Protein AF-A0A7C3VWN8-F1 (afdb_monomer)

Radius of gyration: 21.05 Å; Cα contacts (8 Å, |Δi|>4): 275; chains: 1; bounding box: 51×30×74 Å

Secondary structure (DSSP, 8-state):
-PPPPSSSS------PPPPS-HHHHHHHHHHHHTTHHHHHHHHSPPPSSTTSPPHHHHHHHHHHHHHHT--SGGGGGGGGTTHHHHHHTT--SPPPHHHHHHHHHHTS-TTTT---SHHHHSS--SS--EEEEEEETTTTEEEEEEEEPTT--TTS-HHHHHHHHHHTSPTT----EEEE-GGG--HHHHHHHHHTT-EEEE-----HHHHHHHHTS-BTB------

Nearest PDB structures (foldseek):
  3kkr-assembly1_A  TM=6.026E-01  e=3.992E-01  Bovine immunodeficiency virus R29
  3hpg-assembly3_C  TM=3.957E-01  e=4.562E-02  Visna/maedi virus EV1 KV1772
  3hpg-assembly3_B-2  TM=3.749E-01  e=9.020E-02  Visna/maedi virus EV1 KV1772
  3hpg-assembly2_F  TM=3.772E-01  e=1.021E-01  Visna/maedi virus EV1 KV1772

Foldseek 3Di:
DDDDDPDPDAFADDPDADAQPPVLLLVLVVCVVVVVLVVQQPPADADPDPPADRRSLLVSLVVSQLQQPHFALCSLVVVVVVVVSCVSNVNPDRDRSVSSLVRQQVRADPVVPGGGNVCRNPDGDPWRWHKDWDADPVPRDTQDIDTDTRPQDLLHCPVVVVVSSQVSDDPPDGQQEEEHHQSCPDPVNVVVCVVVNHHYDYYHDCDPVNVVVVVVQDPPRHHHDND

pLDDT: mean 72.65, std 15.64, range [26.97, 93.06]

Sequence (227 aa):
MIRQSVLDFKLESTKEQLTAPGGLALLAGYHHGLGLRQLCDRYLPPPGSNRGYDPSALVESLVLMLQAGGQTREDLREWEQESPLMELLHQAEIPDPDPAGDWLRRMGDPQTDQEGLHGLGMGSLSRPWMPILGFLFENPLCLQEKLREGKASPVTDPLGFYRSCRARMPKGKRIAYDRADSASYQADLINAREEEGVLWALTADQERAVKEAIRNIPEGAGYRLWI

Structure (mmCIF, N/CA/C/O backbone):
data_AF-A0A7C3VWN8-F1
#
_entry.id   AF-A0A7C3VWN8-F1
#
loop_
_atom_site.group_PDB
_atom_site.id
_atom_site.type_symbol
_atom_site.label_atom_id
_atom_site.label_alt_id
_atom_site.label_comp_id
_atom_site.label_asym_id
_atom_site.label_entity_id
_atom_site.label_seq_id
_atom_site.pdbx_PDB_ins_code
_atom_site.Cartn_x
_atom_site.Cartn_y
_atom_site.Cartn_z
_atom_site.occupancy
_atom_site.B_iso_or_equiv
_atom_site.auth_seq_id
_atom_site.auth_comp_id
_atom_site.auth_asym_id
_atom_site.auth_atom_id
_atom_site.pdbx_PDB_model_num
ATOM 1 N N . MET A 1 1 ? -4.271 -12.228 38.713 1.00 26.97 1 MET A N 1
ATOM 2 C CA . MET A 1 1 ? -5.448 -11.333 38.740 1.00 26.97 1 MET A CA 1
ATOM 3 C C . MET A 1 1 ? -4.939 -9.956 38.335 1.00 26.97 1 MET A C 1
ATOM 5 O O . MET A 1 1 ? -4.249 -9.328 39.126 1.00 26.97 1 MET A O 1
ATOM 9 N N . ILE A 1 2 ? -5.077 -9.586 37.060 1.00 33.59 2 ILE A N 1
ATOM 10 C CA . ILE A 1 2 ? -4.432 -8.384 36.500 1.00 33.59 2 ILE A CA 1
ATOM 11 C C . ILE A 1 2 ? -5.334 -7.183 36.800 1.00 33.59 2 ILE A C 1
ATOM 13 O O . ILE A 1 2 ? -6.528 -7.234 36.517 1.00 33.59 2 ILE A O 1
ATOM 17 N N . ARG A 1 3 ? -4.774 -6.144 37.434 1.00 34.97 3 ARG A N 1
ATOM 18 C CA . ARG A 1 3 ? -5.481 -4.894 37.744 1.00 34.97 3 ARG A CA 1
ATOM 19 C C . ARG A 1 3 ? -5.799 -4.152 36.446 1.00 34.97 3 ARG A C 1
ATOM 21 O O . ARG A 1 3 ? -4.898 -3.877 35.662 1.00 34.97 3 ARG A O 1
ATOM 28 N N . GLN A 1 4 ? -7.075 -3.833 36.276 1.00 35.22 4 GLN A N 1
ATOM 29 C CA . GLN A 1 4 ? -7.632 -2.992 35.221 1.00 35.22 4 GLN A CA 1
ATOM 30 C C . GLN A 1 4 ? -6.990 -1.594 35.299 1.00 35.22 4 GLN A C 1
ATOM 32 O O . GLN A 1 4 ? -7.022 -0.959 36.356 1.00 35.22 4 GLN A O 1
ATOM 37 N N . SER A 1 5 ? -6.332 -1.154 34.224 1.00 44.53 5 SER A N 1
ATOM 38 C CA . SER A 1 5 ? -5.902 0.238 34.059 1.00 44.53 5 SER A CA 1
ATOM 39 C C . SER A 1 5 ? -7.058 1.066 33.481 1.00 44.53 5 SER A C 1
ATOM 41 O O . SER A 1 5 ? -8.092 0.519 33.119 1.00 44.53 5 SER A O 1
ATOM 43 N N . VAL A 1 6 ? -6.898 2.394 33.442 1.00 49.28 6 VAL A N 1
ATOM 44 C CA . VAL A 1 6 ? -7.919 3.416 33.099 1.00 49.28 6 VAL A CA 1
ATOM 45 C C . VAL A 1 6 ? -8.615 3.202 31.736 1.00 49.28 6 VAL A C 1
ATOM 47 O O . VAL A 1 6 ? -9.620 3.845 31.455 1.00 49.28 6 VAL A O 1
ATOM 50 N N . LEU A 1 7 ? -8.111 2.294 30.898 1.00 39.19 7 LEU A N 1
ATOM 51 C CA . LEU A 1 7 ? -8.675 1.927 29.602 1.00 39.19 7 LEU A CA 1
ATOM 52 C C . LEU A 1 7 ? -9.221 0.490 29.667 1.00 39.19 7 LEU A C 1
ATOM 54 O O . LEU A 1 7 ? -8.510 -0.425 30.077 1.00 39.19 7 LEU A O 1
ATOM 58 N N . ASP A 1 8 ? -10.463 0.281 29.229 1.00 42.53 8 ASP A N 1
ATOM 59 C CA . ASP A 1 8 ? -11.210 -0.987 29.349 1.00 42.53 8 ASP A CA 1
ATOM 60 C C . ASP A 1 8 ? -10.760 -2.108 28.378 1.00 42.53 8 ASP A C 1
ATOM 62 O O . ASP A 1 8 ? -11.547 -2.973 27.993 1.00 42.53 8 ASP A O 1
ATOM 66 N N . PHE A 1 9 ? -9.485 -2.144 27.974 1.00 40.69 9 PHE A N 1
ATOM 67 C CA . PHE A 1 9 ? -8.957 -3.180 27.080 1.00 40.69 9 PHE A CA 1
ATOM 68 C C . PHE A 1 9 ? -7.591 -3.735 27.499 1.00 40.69 9 PHE A C 1
ATOM 70 O O . PHE A 1 9 ? -6.782 -3.089 28.161 1.00 40.69 9 PHE A O 1
ATOM 77 N N . LYS A 1 10 ? -7.345 -4.993 27.105 1.00 36.69 10 LYS A N 1
ATOM 78 C CA . LYS A 1 10 ? -6.122 -5.750 27.400 1.00 36.69 10 LYS A CA 1
ATOM 79 C C . LYS A 1 10 ? -5.090 -5.559 26.293 1.00 36.69 10 LYS A C 1
ATOM 81 O O . LYS A 1 10 ? -5.415 -5.518 25.109 1.00 36.69 10 LYS A O 1
ATOM 86 N N . LEU A 1 11 ? -3.832 -5.514 26.696 1.00 43.47 11 LEU A N 1
ATOM 87 C CA . LEU A 1 11 ? -2.698 -5.198 25.853 1.00 43.47 11 LEU A CA 1
ATOM 88 C C . LEU A 1 11 ? -1.694 -6.429 25.817 1.00 43.47 11 LEU A C 1
ATOM 90 O O . LEU A 1 11 ? -1.625 -7.151 26.807 1.00 43.47 11 LEU A O 1
ATOM 94 N N . GLU A 1 12 ? -0.980 -6.756 24.706 1.00 38.19 12 GLU A N 1
ATOM 95 C CA . GLU A 1 12 ? -0.035 -7.911 24.446 1.00 38.19 12 GLU A CA 1
ATOM 96 C C . GLU A 1 12 ? 1.043 -7.702 23.320 1.00 38.19 12 GLU A C 1
ATOM 98 O O . GLU A 1 12 ? 0.719 -7.185 22.258 1.00 38.19 12 GLU A O 1
ATOM 103 N N . SER A 1 13 ? 2.303 -8.152 23.470 1.00 43.00 13 SER A N 1
ATOM 104 C CA . SER A 1 13 ? 3.365 -7.958 22.449 1.00 43.00 13 SER A CA 1
ATOM 105 C C . SER A 1 13 ? 3.525 -9.146 21.482 1.00 43.00 13 SER A C 1
ATOM 107 O O . SER A 1 13 ? 3.241 -10.289 21.840 1.00 43.00 13 SER A O 1
ATOM 109 N N . THR A 1 14 ? 4.005 -8.892 20.257 1.00 51.94 14 THR A N 1
ATOM 110 C CA . THR A 1 14 ? 4.288 -9.921 19.238 1.00 51.94 14 THR A CA 1
ATOM 111 C C . THR A 1 14 ? 5.638 -9.677 18.554 1.00 51.94 14 THR A C 1
ATOM 113 O O . THR A 1 14 ? 6.163 -8.568 18.590 1.00 51.94 14 THR A O 1
ATOM 116 N N . LYS A 1 15 ? 6.213 -10.729 17.959 1.00 52.94 15 LYS A N 1
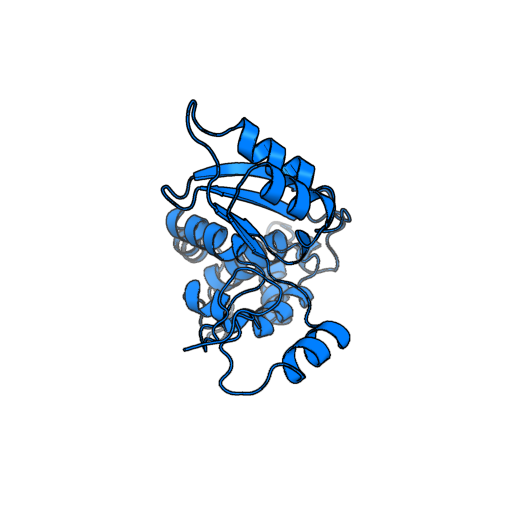ATOM 117 C CA . LYS A 1 15 ? 7.370 -10.642 17.043 1.00 52.94 15 LYS A CA 1
ATOM 118 C C . LYS A 1 15 ? 6.944 -10.647 15.571 1.00 52.94 15 LYS A C 1
ATOM 120 O O . LYS A 1 15 ? 7.795 -10.697 14.689 1.00 52.94 15 LYS A O 1
ATOM 125 N N . GLU A 1 16 ? 5.640 -10.694 15.320 1.00 60.84 16 GLU A N 1
ATOM 126 C CA . GLU A 1 16 ? 5.071 -10.607 13.983 1.00 60.84 16 GLU A CA 1
ATOM 127 C C . GLU A 1 16 ? 5.398 -9.235 13.397 1.00 60.84 16 GLU A C 1
ATOM 129 O O . GLU A 1 16 ? 5.100 -8.211 14.011 1.00 60.84 16 GLU A O 1
ATOM 134 N N . GLN A 1 17 ? 6.063 -9.229 12.245 1.00 59.81 17 GLN A N 1
ATOM 135 C CA . GLN A 1 17 ? 6.408 -7.993 11.558 1.00 59.81 17 GLN A CA 1
ATOM 136 C C . GLN A 1 17 ? 5.158 -7.438 10.882 1.00 59.81 17 GLN A C 1
ATOM 138 O O . GLN A 1 17 ? 4.454 -8.162 10.175 1.00 59.81 17 GLN A O 1
ATOM 143 N N . LEU A 1 18 ? 4.888 -6.155 11.094 1.00 60.38 18 LEU A N 1
ATOM 144 C CA . LEU A 1 18 ? 3.865 -5.439 10.352 1.00 60.38 18 LEU A CA 1
ATOM 145 C C . LEU A 1 18 ? 4.512 -4.623 9.243 1.00 60.38 18 LEU A C 1
ATOM 147 O O . LEU A 1 18 ? 5.505 -3.941 9.461 1.00 60.38 18 LEU A O 1
ATOM 151 N N . THR A 1 19 ? 3.903 -4.663 8.067 1.00 61.69 19 THR A N 1
ATOM 152 C CA . THR A 1 19 ? 4.240 -3.769 6.958 1.00 61.69 19 THR A CA 1
ATOM 153 C C . THR A 1 19 ? 3.353 -2.527 7.038 1.00 61.69 19 THR A C 1
ATOM 155 O O . THR A 1 19 ? 2.134 -2.633 7.230 1.00 61.69 19 THR A O 1
ATOM 158 N N . ALA A 1 20 ? 3.960 -1.341 6.942 1.00 58.84 20 ALA A N 1
ATOM 159 C CA . ALA A 1 20 ? 3.238 -0.072 6.959 1.00 58.84 20 ALA A CA 1
ATOM 160 C C . ALA A 1 20 ? 2.246 0.052 5.779 1.00 58.84 20 ALA A C 1
ATOM 162 O O . ALA A 1 20 ? 1.087 0.412 6.020 1.00 58.84 20 ALA A O 1
ATOM 163 N N . PRO A 1 21 ? 2.610 -0.318 4.533 1.00 65.00 21 PRO A N 1
ATOM 164 C CA . PRO A 1 21 ? 1.696 -0.325 3.398 1.00 65.00 21 PRO A CA 1
ATOM 165 C C . PRO A 1 21 ? 0.896 -1.635 3.289 1.00 65.00 21 PRO A C 1
ATOM 167 O O . PRO A 1 21 ? 0.939 -2.337 2.277 1.00 65.00 21 PRO A O 1
ATOM 170 N N . GLY A 1 22 ? 0.073 -1.955 4.291 1.00 63.19 22 GLY A N 1
ATOM 171 C CA . GLY A 1 22 ? -0.779 -3.156 4.257 1.00 63.19 22 GLY A CA 1
ATOM 172 C C . GLY A 1 22 ? -1.704 -3.259 3.027 1.00 63.19 22 GLY A C 1
ATOM 173 O O . GLY A 1 22 ? -2.095 -4.359 2.639 1.00 63.19 22 GLY A O 1
ATOM 174 N N . GLY A 1 23 ? -2.026 -2.135 2.372 1.00 67.44 23 GLY A N 1
ATOM 175 C CA . GLY A 1 23 ? -2.778 -2.109 1.112 1.00 67.44 23 GLY A CA 1
ATOM 176 C C . GLY A 1 23 ? -2.001 -2.635 -0.104 1.00 67.44 23 GLY A C 1
ATOM 177 O O . GLY A 1 23 ? -2.614 -3.194 -1.016 1.00 67.44 23 GLY A O 1
ATOM 178 N N . LEU A 1 24 ? -0.667 -2.522 -0.116 1.00 74.31 24 LEU A N 1
ATOM 179 C CA . LEU A 1 24 ? 0.164 -3.030 -1.214 1.00 74.31 24 LEU A CA 1
ATOM 180 C C . LEU A 1 24 ? 0.156 -4.555 -1.285 1.00 74.31 24 LEU A C 1
ATOM 182 O O . LEU A 1 24 ? 0.169 -5.103 -2.380 1.00 74.31 24 LEU A O 1
ATOM 186 N N . ALA A 1 25 ? 0.048 -5.243 -0.146 1.00 74.62 25 ALA A N 1
ATOM 187 C CA . ALA A 1 25 ? -0.079 -6.700 -0.105 1.00 74.62 25 ALA A CA 1
ATOM 188 C C . ALA A 1 25 ? -1.288 -7.203 -0.919 1.00 74.62 25 ALA A C 1
ATOM 190 O O . ALA A 1 25 ? -1.197 -8.199 -1.637 1.00 74.62 25 ALA A O 1
ATOM 191 N N . LEU A 1 26 ? -2.419 -6.490 -0.852 1.00 74.12 26 LEU A N 1
ATOM 192 C CA . LEU A 1 26 ? -3.622 -6.823 -1.624 1.00 74.12 26 LEU A CA 1
ATOM 193 C C . LEU A 1 26 ? -3.440 -6.527 -3.114 1.00 74.12 26 LEU A C 1
ATOM 195 O O . LEU A 1 26 ? -3.839 -7.331 -3.956 1.00 74.12 26 LEU A O 1
ATOM 199 N N . LEU A 1 27 ? -2.818 -5.392 -3.440 1.00 75.69 27 LEU A N 1
ATOM 200 C CA . LEU A 1 27 ? -2.503 -5.013 -4.818 1.00 75.69 27 LEU A CA 1
ATOM 201 C C . LEU A 1 27 ? -1.559 -6.004 -5.487 1.00 75.69 27 LEU A C 1
ATOM 203 O O . LEU A 1 27 ? -1.799 -6.421 -6.616 1.00 75.69 27 LEU A O 1
ATOM 207 N N . ALA A 1 28 ? -0.525 -6.422 -4.780 1.00 77.12 28 ALA A N 1
ATOM 208 C CA . ALA A 1 28 ? 0.421 -7.386 -5.291 1.00 77.12 28 ALA A CA 1
ATOM 209 C C . ALA A 1 28 ? -0.200 -8.788 -5.415 1.00 77.12 28 ALA A C 1
ATOM 211 O O . ALA A 1 28 ? -0.002 -9.468 -6.420 1.00 77.12 28 ALA A O 1
ATOM 212 N N . GLY A 1 29 ? -1.064 -9.190 -4.472 1.00 77.62 29 GLY A N 1
ATOM 213 C CA . GLY A 1 29 ? -1.898 -10.386 -4.631 1.00 77.62 29 GLY A CA 1
ATOM 214 C C . GLY A 1 29 ? -2.796 -10.316 -5.876 1.00 77.62 29 GLY A C 1
ATOM 215 O O . GLY A 1 29 ? -2.959 -11.307 -6.591 1.00 77.62 29 GLY A O 1
ATOM 216 N N . TYR A 1 30 ? -3.328 -9.133 -6.192 1.00 79.06 30 TYR A N 1
ATOM 217 C CA . TYR A 1 30 ? -4.073 -8.891 -7.427 1.00 79.06 30 TYR A CA 1
ATOM 218 C C . TYR A 1 30 ? -3.182 -8.977 -8.680 1.00 79.06 30 TYR A C 1
ATOM 220 O O . TYR A 1 30 ? -3.570 -9.636 -9.645 1.00 79.06 30 TYR A O 1
ATOM 228 N N . HIS A 1 31 ? -1.975 -8.396 -8.676 1.00 84.00 31 HIS A N 1
ATOM 229 C CA . HIS A 1 31 ? -1.013 -8.527 -9.785 1.00 84.00 31 HIS A CA 1
ATOM 230 C C . HIS A 1 31 ? -0.638 -9.988 -10.039 1.00 84.00 31 HIS A C 1
ATOM 232 O O . HIS A 1 31 ? -0.598 -10.424 -11.193 1.00 84.00 31 HIS A O 1
ATOM 238 N N . HIS A 1 32 ? -0.430 -10.753 -8.965 1.00 81.19 32 HIS A N 1
ATOM 239 C CA . HIS A 1 32 ? -0.196 -12.189 -9.031 1.00 81.19 32 HIS A CA 1
ATOM 240 C C . HIS A 1 32 ? -1.382 -12.917 -9.679 1.00 81.19 32 HIS A C 1
ATOM 242 O O . HIS A 1 32 ? -1.191 -13.689 -10.617 1.00 81.19 32 HIS A O 1
ATOM 248 N N . GLY A 1 33 ? -2.612 -12.624 -9.241 1.00 80.25 33 GLY A N 1
ATOM 249 C CA . GLY A 1 33 ? -3.834 -13.206 -9.805 1.00 80.25 33 GLY A CA 1
ATOM 250 C C . GLY A 1 33 ? -4.066 -12.868 -11.283 1.00 80.25 33 GLY A C 1
ATOM 251 O O . GLY A 1 33 ? -4.590 -13.697 -12.026 1.00 80.25 33 GLY A O 1
ATOM 252 N N . LEU A 1 34 ? -3.634 -11.685 -11.734 1.00 84.81 34 LEU A N 1
ATOM 253 C CA . LEU A 1 34 ? -3.648 -11.293 -13.149 1.00 84.81 34 LEU A CA 1
ATOM 254 C C . LEU A 1 34 ? -2.593 -12.016 -13.999 1.00 84.81 34 LEU A C 1
ATOM 256 O O . LEU A 1 34 ? -2.648 -11.952 -15.227 1.00 84.81 34 LEU A O 1
ATOM 260 N N . GLY A 1 35 ? -1.620 -12.673 -13.368 1.00 87.06 35 GLY A N 1
ATOM 261 C CA . GLY A 1 35 ? -0.476 -13.257 -14.055 1.00 87.06 35 GLY A CA 1
ATOM 262 C C . GLY A 1 35 ? 0.487 -12.206 -14.616 1.00 87.06 35 GLY A C 1
ATOM 263 O O . GLY A 1 35 ? 1.102 -12.429 -15.662 1.00 87.06 35 GLY A O 1
ATOM 264 N N . LEU A 1 36 ? 0.600 -11.043 -13.954 1.00 87.00 36 LEU A N 1
ATOM 265 C CA . LEU A 1 36 ? 1.420 -9.923 -14.426 1.00 87.00 36 LEU A CA 1
ATOM 266 C C . LEU A 1 36 ? 2.866 -10.359 -14.686 1.00 87.00 36 LEU A C 1
ATOM 268 O O . LEU A 1 36 ? 3.405 -10.078 -15.753 1.00 87.00 36 LEU A O 1
ATOM 272 N N . ARG A 1 37 ? 3.464 -11.118 -13.761 1.00 87.81 37 ARG A N 1
ATOM 273 C CA . ARG A 1 37 ? 4.848 -11.596 -13.886 1.00 87.81 37 ARG A CA 1
ATOM 274 C C . ARG A 1 37 ? 5.056 -12.433 -15.148 1.00 87.81 37 ARG A C 1
ATOM 276 O O . ARG A 1 37 ? 5.963 -12.159 -15.924 1.00 87.81 37 ARG A O 1
ATOM 283 N N . GLN A 1 38 ? 4.163 -13.390 -15.410 1.00 89.56 38 GLN A N 1
ATOM 284 C CA . GLN A 1 38 ? 4.249 -14.257 -16.587 1.00 89.56 38 GLN A CA 1
ATOM 285 C C . GLN A 1 38 ? 4.075 -13.478 -17.894 1.00 89.56 38 GLN A C 1
ATOM 287 O O . GLN A 1 38 ? 4.655 -13.854 -18.911 1.00 89.56 38 GLN A O 1
ATOM 292 N N . LEU A 1 39 ? 3.264 -12.417 -17.889 1.00 91.00 39 LEU A N 1
ATOM 293 C CA . LEU A 1 39 ? 3.120 -11.526 -19.040 1.00 91.00 39 LEU A CA 1
ATOM 294 C C . LEU A 1 39 ? 4.392 -10.700 -19.256 1.00 91.00 39 LEU A C 1
ATOM 296 O O . LEU A 1 39 ? 4.864 -10.612 -20.389 1.00 91.00 39 LEU A O 1
ATOM 300 N N . CYS A 1 40 ? 4.968 -10.151 -18.185 1.00 89.62 40 CYS A N 1
ATOM 301 C CA . CYS A 1 40 ? 6.212 -9.390 -18.233 1.00 89.62 40 CYS A CA 1
ATOM 302 C C . CYS A 1 40 ? 7.362 -10.229 -18.790 1.00 89.62 40 CYS A C 1
ATOM 304 O O . CYS A 1 40 ? 7.957 -9.849 -19.793 1.00 89.62 40 CYS A O 1
ATOM 306 N N . ASP A 1 41 ? 7.618 -11.400 -18.209 1.00 88.69 41 ASP A N 1
ATOM 307 C CA . ASP A 1 41 ? 8.739 -12.255 -18.618 1.00 88.69 41 ASP A CA 1
ATOM 308 C C . ASP A 1 41 ? 8.570 -12.809 -20.043 1.00 88.69 41 ASP A C 1
ATOM 310 O O . ASP A 1 41 ? 9.546 -13.165 -20.701 1.00 88.69 41 ASP A O 1
ATOM 314 N N . ARG A 1 42 ? 7.328 -12.883 -20.544 1.00 89.12 42 ARG A N 1
ATOM 315 C CA . ARG A 1 42 ? 7.026 -13.359 -21.901 1.00 89.12 42 ARG A CA 1
ATOM 316 C C . ARG A 1 42 ? 7.203 -12.290 -22.971 1.00 89.12 42 ARG A C 1
ATOM 318 O O . ARG A 1 42 ? 7.634 -12.622 -24.073 1.00 89.12 42 ARG A O 1
ATOM 325 N N . TYR A 1 43 ? 6.764 -11.065 -22.699 1.00 86.56 43 TYR A N 1
ATOM 326 C CA . TYR A 1 43 ? 6.613 -10.038 -23.733 1.00 86.56 43 TYR A CA 1
ATOM 327 C C . TYR A 1 43 ? 7.620 -8.898 -23.623 1.00 86.56 43 TYR A C 1
ATOM 329 O O . TYR A 1 43 ? 7.777 -8.153 -24.589 1.00 86.56 43 TYR A O 1
ATOM 337 N N . LEU A 1 44 ? 8.282 -8.737 -22.478 1.00 85.69 44 LEU A N 1
ATOM 338 C CA . LEU A 1 44 ? 9.233 -7.654 -22.272 1.00 85.69 44 LEU A CA 1
ATOM 339 C C . LEU A 1 44 ? 10.673 -8.111 -22.546 1.00 85.69 44 LEU A C 1
ATOM 341 O O . LEU A 1 44 ? 10.981 -9.299 -22.429 1.00 85.69 44 LEU A O 1
ATOM 345 N N . PRO A 1 45 ? 11.571 -7.178 -22.910 1.00 81.50 45 PRO A N 1
ATOM 346 C CA . PRO A 1 45 ? 12.963 -7.492 -23.188 1.00 81.50 45 PRO A CA 1
ATOM 347 C C . PRO A 1 45 ? 13.652 -8.139 -21.979 1.00 81.50 45 PRO A C 1
ATOM 349 O O . PRO A 1 45 ? 13.562 -7.597 -20.870 1.00 81.50 45 PRO A O 1
ATOM 352 N N . PRO A 1 46 ? 14.379 -9.252 -22.183 1.00 78.69 46 PRO A N 1
ATOM 353 C CA . PRO A 1 46 ? 15.114 -9.912 -21.114 1.00 78.69 46 PRO A CA 1
ATOM 354 C C . PRO A 1 46 ? 16.266 -9.031 -20.606 1.00 78.69 46 PRO A C 1
ATOM 356 O O . PRO A 1 46 ? 16.693 -8.088 -21.289 1.00 78.69 46 PRO A O 1
ATOM 359 N N . PRO A 1 47 ? 16.825 -9.340 -19.425 1.00 75.94 47 PRO A N 1
ATOM 360 C CA . PRO A 1 47 ? 18.011 -8.658 -18.938 1.00 75.94 47 PRO A CA 1
ATOM 361 C C . PRO A 1 47 ? 19.165 -8.755 -19.943 1.00 75.94 47 PRO A C 1
ATOM 363 O O . PRO A 1 47 ? 19.479 -9.811 -20.485 1.00 75.94 47 PRO A O 1
ATOM 366 N N . GLY A 1 48 ? 19.850 -7.629 -20.158 1.00 69.75 48 GLY A N 1
ATOM 367 C CA . GLY A 1 48 ? 21.014 -7.563 -21.053 1.00 69.75 48 GLY A CA 1
ATOM 368 C C . GLY A 1 48 ? 22.289 -8.217 -20.500 1.00 69.75 48 GLY A C 1
ATOM 369 O O . GLY A 1 48 ? 23.341 -8.111 -21.123 1.00 69.75 48 GLY A O 1
ATOM 370 N N . SER A 1 49 ? 22.236 -8.833 -19.315 1.00 73.81 49 SER A N 1
ATOM 371 C CA . SER A 1 49 ? 23.357 -9.551 -18.704 1.00 73.81 49 SER A CA 1
ATOM 372 C C . SER A 1 49 ? 22.853 -10.706 -17.834 1.00 73.81 49 SER A C 1
ATOM 374 O O . SER A 1 49 ? 21.753 -10.639 -17.296 1.00 73.81 49 SER A O 1
ATOM 376 N N . ASN A 1 50 ? 23.693 -11.723 -17.609 1.00 71.06 50 ASN A N 1
ATOM 377 C CA . ASN A 1 50 ? 23.391 -12.853 -16.709 1.00 71.06 50 ASN A CA 1
ATOM 378 C C . ASN A 1 50 ? 23.255 -12.462 -15.222 1.00 71.06 50 ASN A C 1
ATOM 380 O O . ASN A 1 50 ? 23.042 -13.330 -14.384 1.00 71.06 50 ASN A O 1
ATOM 384 N N . ARG A 1 51 ? 23.456 -11.184 -14.881 1.00 74.75 51 ARG A N 1
ATOM 385 C CA . ARG A 1 51 ? 23.270 -10.628 -13.532 1.00 74.75 51 ARG A CA 1
ATOM 386 C C . ARG A 1 51 ? 22.120 -9.618 -13.479 1.00 74.75 51 ARG A C 1
ATOM 388 O O . ARG A 1 51 ? 21.977 -8.926 -12.480 1.00 74.75 51 ARG A O 1
ATOM 395 N N . GLY A 1 52 ? 21.397 -9.435 -14.583 1.00 77.44 52 GLY A N 1
ATOM 396 C CA . GLY A 1 52 ? 20.268 -8.519 -14.636 1.00 77.44 52 GLY A CA 1
ATOM 397 C C . GLY A 1 52 ? 19.010 -9.165 -14.070 1.00 77.44 52 GLY A C 1
ATOM 398 O O . GLY A 1 52 ? 18.840 -10.376 -14.158 1.00 77.44 52 GLY A O 1
ATOM 399 N N . TYR A 1 53 ? 18.138 -8.327 -13.523 1.00 84.50 53 TYR A N 1
ATOM 400 C CA . TYR A 1 53 ? 16.842 -8.732 -12.993 1.00 84.50 53 TYR A CA 1
ATOM 401 C C . TYR A 1 53 ? 15.904 -9.225 -14.098 1.00 84.50 53 TYR A C 1
ATOM 403 O O . TYR A 1 53 ? 15.925 -8.706 -15.221 1.00 84.50 53 TYR A O 1
ATOM 411 N N . ASP A 1 54 ? 15.038 -10.176 -13.752 1.00 87.12 54 ASP A N 1
ATOM 412 C CA . ASP A 1 54 ? 13.930 -10.572 -14.616 1.00 87.12 54 ASP A CA 1
ATOM 413 C C . ASP A 1 54 ? 12.997 -9.376 -14.886 1.00 87.12 54 ASP A C 1
ATOM 415 O O . ASP A 1 54 ? 12.803 -8.525 -14.004 1.00 87.12 54 ASP A O 1
ATOM 419 N N . PRO A 1 55 ? 12.374 -9.292 -16.077 1.00 88.06 55 PRO A N 1
ATOM 420 C CA . PRO A 1 55 ? 11.452 -8.205 -16.397 1.00 88.06 55 PRO A CA 1
ATOM 421 C C . PRO A 1 55 ? 10.307 -8.086 -15.389 1.00 88.06 55 PRO A C 1
ATOM 423 O O . PRO A 1 55 ? 9.915 -6.977 -15.030 1.00 88.06 55 PRO A O 1
ATOM 426 N N . SER A 1 56 ? 9.784 -9.214 -14.903 1.00 88.25 56 SER A N 1
ATOM 427 C CA . SER A 1 56 ? 8.748 -9.232 -13.872 1.00 88.25 56 SER A CA 1
ATOM 428 C C . SER A 1 56 ? 9.188 -8.581 -12.564 1.00 88.25 56 SER A C 1
ATOM 430 O O . SER A 1 56 ? 8.411 -7.813 -12.001 1.00 88.25 56 SER A O 1
ATOM 432 N N . ALA A 1 57 ? 10.423 -8.818 -12.110 1.00 86.62 57 ALA A N 1
ATOM 433 C CA . ALA A 1 57 ? 10.957 -8.205 -10.896 1.00 86.62 57 ALA A CA 1
ATOM 434 C C . ALA A 1 57 ? 11.012 -6.676 -11.030 1.00 86.62 57 ALA A C 1
ATOM 436 O O . ALA A 1 57 ? 10.521 -5.953 -10.167 1.00 86.62 57 ALA A O 1
ATOM 437 N N . LEU A 1 58 ? 11.515 -6.183 -12.165 1.00 86.94 58 LEU A N 1
ATOM 438 C CA . LEU A 1 58 ? 11.592 -4.751 -12.462 1.00 86.94 58 LEU A CA 1
ATOM 439 C C . LEU A 1 58 ? 10.215 -4.089 -12.532 1.00 86.94 58 LEU A C 1
ATOM 441 O O . LEU A 1 58 ? 9.994 -3.048 -11.913 1.00 86.94 58 LEU A O 1
ATOM 445 N N . VAL A 1 59 ? 9.283 -4.683 -13.280 1.00 87.44 59 VAL A N 1
ATOM 446 C CA . VAL A 1 59 ? 7.949 -4.105 -13.474 1.00 87.44 59 VAL A CA 1
ATOM 447 C C . VAL A 1 59 ? 7.148 -4.108 -12.182 1.00 87.44 59 VAL A C 1
ATOM 449 O O . VAL A 1 59 ? 6.554 -3.089 -11.849 1.00 87.44 59 VAL A O 1
ATOM 452 N N . GLU A 1 60 ? 7.127 -5.218 -11.449 1.00 86.56 60 GLU A N 1
ATOM 453 C CA . GLU A 1 60 ? 6.343 -5.336 -10.219 1.00 86.56 60 GLU A CA 1
ATOM 454 C C . GLU A 1 60 ? 6.855 -4.356 -9.151 1.00 86.56 60 GLU A C 1
ATOM 456 O O . GLU A 1 60 ? 6.056 -3.604 -8.596 1.00 86.56 60 GLU A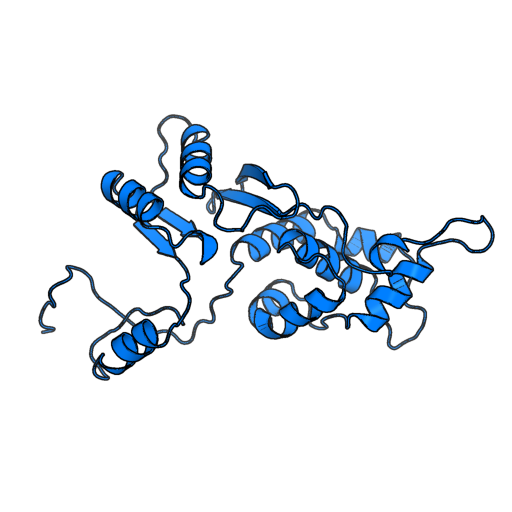 O 1
ATOM 461 N N . SER A 1 61 ? 8.176 -4.226 -8.966 1.00 85.75 61 SER A N 1
ATOM 462 C CA . SER A 1 61 ? 8.738 -3.248 -8.022 1.00 85.75 61 SER A CA 1
ATOM 463 C C . SER A 1 61 ? 8.463 -1.794 -8.427 1.00 85.75 61 SER A C 1
ATOM 465 O O . SER A 1 61 ? 8.199 -0.958 -7.563 1.00 85.75 61 SER A O 1
ATOM 467 N N . LEU A 1 62 ? 8.471 -1.475 -9.728 1.00 85.06 62 LEU A N 1
ATOM 468 C CA . LEU A 1 62 ? 8.117 -0.139 -10.224 1.00 85.06 62 LEU A CA 1
ATOM 469 C C . LEU A 1 62 ? 6.620 0.156 -10.075 1.00 85.06 62 LEU A C 1
ATOM 471 O O . LEU A 1 62 ? 6.253 1.244 -9.641 1.00 85.06 62 LEU A O 1
ATOM 475 N N . VAL A 1 63 ? 5.746 -0.794 -10.413 1.00 85.88 63 VAL A N 1
ATOM 476 C CA . VAL A 1 63 ? 4.288 -0.635 -10.290 1.00 85.88 63 VAL A CA 1
ATOM 477 C C . VAL A 1 63 ? 3.896 -0.441 -8.832 1.00 85.88 63 VAL A C 1
ATOM 479 O O . VAL A 1 63 ? 3.132 0.476 -8.529 1.00 85.88 63 VAL A O 1
ATOM 482 N N . LEU A 1 64 ? 4.447 -1.254 -7.930 1.00 82.44 64 LEU A N 1
ATOM 483 C CA . LEU A 1 64 ? 4.223 -1.098 -6.498 1.00 82.44 64 LEU A CA 1
ATOM 484 C C . LEU A 1 64 ? 4.760 0.243 -6.002 1.00 82.44 64 LEU A C 1
ATOM 486 O O . LEU A 1 64 ? 4.121 0.856 -5.155 1.00 82.44 64 LEU A O 1
ATOM 490 N N . MET A 1 65 ? 5.878 0.738 -6.554 1.00 83.69 65 MET A N 1
ATOM 491 C CA . MET A 1 65 ? 6.494 1.993 -6.094 1.00 83.69 65 MET A CA 1
ATOM 492 C C . MET A 1 65 ? 5.596 3.162 -6.466 1.00 83.69 65 MET A C 1
ATOM 494 O O . MET A 1 65 ? 5.263 3.993 -5.626 1.00 83.69 65 MET A O 1
ATOM 498 N N . LEU A 1 66 ? 5.084 3.153 -7.694 1.00 79.44 66 LEU A N 1
ATOM 499 C CA . LEU A 1 66 ? 4.117 4.140 -8.154 1.00 79.44 66 LEU A CA 1
ATOM 500 C C . LEU A 1 66 ? 2.810 4.080 -7.357 1.00 79.44 66 LEU A C 1
ATOM 502 O O . LEU A 1 66 ? 2.224 5.116 -7.057 1.00 79.44 66 LEU A O 1
ATOM 506 N N . GLN A 1 67 ? 2.357 2.883 -6.982 1.00 77.69 67 GLN A N 1
ATOM 507 C CA . GLN A 1 67 ? 1.141 2.694 -6.185 1.00 77.69 67 GLN A CA 1
ATOM 508 C C . GLN A 1 67 ? 1.315 3.109 -4.723 1.00 77.69 67 GLN A C 1
ATOM 510 O O . GLN A 1 67 ? 0.382 3.662 -4.142 1.00 77.69 67 GLN A O 1
ATOM 515 N N . ALA A 1 68 ? 2.502 2.897 -4.153 1.00 75.25 68 ALA A N 1
ATOM 516 C CA . ALA A 1 68 ? 2.910 3.463 -2.870 1.00 75.25 68 ALA A CA 1
ATOM 517 C C . ALA A 1 68 ? 3.024 4.993 -2.940 1.00 75.25 68 ALA A C 1
ATOM 519 O O . ALA A 1 68 ? 2.950 5.681 -1.923 1.00 75.25 68 ALA A O 1
ATOM 520 N N . GLY A 1 69 ? 3.135 5.528 -4.159 1.00 72.06 69 GLY A N 1
ATOM 521 C CA . GLY A 1 69 ? 3.173 6.949 -4.446 1.00 72.06 69 GLY A CA 1
ATOM 522 C C . GLY A 1 69 ? 4.566 7.534 -4.610 1.00 72.06 69 GLY A C 1
ATOM 523 O O . GLY A 1 69 ? 4.712 8.761 -4.635 1.00 72.06 69 GLY A O 1
ATOM 524 N N . GLY A 1 70 ? 5.564 6.667 -4.761 1.00 76.12 70 GLY A N 1
ATOM 525 C CA . GLY A 1 70 ? 6.869 7.051 -5.255 1.00 76.12 70 GLY A CA 1
ATOM 526 C C . GLY A 1 70 ? 6.759 7.717 -6.628 1.00 76.12 70 GLY A C 1
ATOM 527 O O . GLY A 1 70 ? 5.814 7.536 -7.405 1.00 76.12 70 GLY A O 1
ATOM 528 N N . GLN A 1 71 ? 7.719 8.584 -6.891 1.00 73.12 71 GLN A N 1
ATOM 529 C CA . GLN A 1 71 ? 7.739 9.499 -8.028 1.00 73.12 71 GLN A CA 1
ATOM 530 C C . GLN A 1 71 ? 9.030 9.371 -8.821 1.00 73.12 71 GLN A C 1
ATOM 532 O O . GLN A 1 71 ? 9.115 9.840 -9.957 1.00 73.12 71 GLN A O 1
ATOM 537 N N . THR A 1 72 ? 10.044 8.791 -8.193 1.00 76.44 72 THR A N 1
ATOM 538 C CA . THR A 1 72 ? 11.396 8.669 -8.693 1.00 76.44 72 THR A CA 1
ATOM 539 C C . THR A 1 72 ? 11.823 7.211 -8.597 1.00 76.44 72 THR A C 1
ATOM 541 O O . THR A 1 72 ? 11.335 6.446 -7.770 1.00 76.44 72 THR A O 1
ATOM 544 N N . ARG A 1 73 ? 12.756 6.798 -9.450 1.00 77.12 73 ARG A N 1
ATOM 545 C CA . ARG A 1 73 ? 13.359 5.460 -9.347 1.00 77.12 73 ARG A CA 1
ATOM 546 C C . ARG A 1 73 ? 14.129 5.289 -8.036 1.00 77.12 73 ARG A C 1
ATOM 548 O O . ARG A 1 73 ? 14.312 4.167 -7.586 1.00 77.12 73 ARG A O 1
ATOM 555 N N . GLU A 1 74 ? 14.591 6.387 -7.438 1.00 81.44 74 GLU A N 1
ATOM 556 C CA . GLU A 1 74 ? 15.282 6.399 -6.154 1.00 81.44 74 GLU A CA 1
ATOM 557 C C . GLU A 1 74 ? 14.369 5.912 -5.015 1.00 81.44 74 GLU A C 1
ATOM 559 O O . GLU A 1 74 ? 14.876 5.316 -4.066 1.00 81.44 74 GLU A O 1
ATOM 564 N N . ASP A 1 75 ? 13.045 6.040 -5.161 1.00 81.94 75 ASP A N 1
ATOM 565 C CA . ASP A 1 75 ? 12.055 5.541 -4.196 1.00 81.94 75 ASP A CA 1
ATOM 566 C C . ASP A 1 75 ? 11.991 4.000 -4.160 1.00 81.94 75 ASP A C 1
ATOM 568 O O . ASP A 1 75 ? 11.492 3.426 -3.199 1.00 81.94 75 ASP A O 1
ATOM 572 N N . LEU A 1 76 ? 12.581 3.289 -5.138 1.00 83.62 76 LEU A N 1
ATOM 573 C CA . LEU A 1 76 ? 12.759 1.828 -5.054 1.00 83.62 76 LEU A CA 1
ATOM 574 C C . LEU A 1 76 ? 13.598 1.406 -3.838 1.00 83.62 76 LEU A C 1
ATOM 576 O O . LEU A 1 76 ? 13.486 0.270 -3.385 1.00 83.62 76 LEU A O 1
ATOM 580 N N . ARG A 1 77 ? 14.418 2.312 -3.287 1.00 84.12 77 ARG A N 1
ATOM 581 C CA . ARG A 1 77 ? 15.195 2.056 -2.065 1.00 84.12 77 ARG A CA 1
ATOM 582 C C . ARG A 1 77 ? 14.312 1.887 -0.831 1.00 84.12 77 ARG A C 1
ATOM 584 O O . ARG A 1 77 ? 14.749 1.267 0.133 1.00 84.12 77 ARG A O 1
ATOM 591 N N . GLU A 1 78 ? 13.082 2.402 -0.847 1.00 80.81 78 GLU A N 1
ATOM 592 C CA . GLU A 1 78 ? 12.142 2.216 0.264 1.00 80.81 78 GLU A CA 1
ATOM 593 C C . GLU A 1 78 ? 11.790 0.735 0.464 1.00 80.81 78 GLU A C 1
ATOM 595 O O . GLU A 1 78 ? 11.546 0.308 1.591 1.00 80.81 78 GLU A O 1
ATOM 600 N N . TRP A 1 79 ? 11.884 -0.089 -0.588 1.00 78.69 79 TRP A N 1
ATOM 601 C CA . TRP A 1 79 ? 11.646 -1.528 -0.488 1.00 78.69 79 TRP A CA 1
ATOM 602 C C . TRP A 1 79 ? 12.635 -2.270 0.402 1.00 78.69 79 TRP A C 1
ATOM 604 O O . TRP A 1 79 ? 12.264 -3.293 0.975 1.00 78.69 79 TRP A O 1
ATOM 614 N N . GLU A 1 80 ? 13.854 -1.756 0.589 1.00 75.81 80 GLU A N 1
ATOM 615 C CA . GLU A 1 80 ? 14.802 -2.342 1.546 1.00 75.81 80 GLU A CA 1
ATOM 616 C C . GLU A 1 80 ? 14.221 -2.337 2.971 1.00 75.81 80 GLU A C 1
ATOM 618 O O . GLU A 1 80 ? 14.430 -3.276 3.743 1.00 75.81 80 GLU A O 1
ATOM 623 N N . GLN A 1 81 ? 13.435 -1.310 3.308 1.00 72.88 81 GLN A N 1
ATOM 624 C CA . GLN A 1 81 ? 12.787 -1.165 4.614 1.00 72.88 81 GLN A CA 1
ATOM 625 C C . GLN A 1 81 ? 11.496 -1.992 4.729 1.00 72.88 81 GLN A C 1
ATOM 627 O O . GLN A 1 81 ? 11.056 -2.286 5.835 1.00 72.88 81 GLN A O 1
ATOM 632 N N . GLU A 1 82 ? 10.939 -2.440 3.602 1.00 75.75 82 GLU A N 1
ATOM 633 C CA . GLU A 1 82 ? 9.708 -3.233 3.503 1.00 75.75 82 GLU A CA 1
ATOM 634 C C . GLU A 1 82 ? 10.000 -4.693 3.113 1.00 75.75 82 GLU A C 1
ATOM 636 O O . GLU A 1 82 ? 9.226 -5.347 2.410 1.00 75.75 82 GLU A O 1
ATOM 641 N N . SER A 1 83 ? 11.115 -5.240 3.608 1.00 69.56 83 SER A N 1
ATOM 642 C CA . SER A 1 83 ? 11.505 -6.644 3.397 1.00 69.56 83 SER A CA 1
ATOM 643 C C . SER A 1 83 ? 10.358 -7.657 3.640 1.00 69.56 83 SER A C 1
ATOM 645 O O . SER A 1 83 ? 10.209 -8.567 2.824 1.00 69.56 83 SER A O 1
ATOM 647 N N . PRO A 1 84 ? 9.478 -7.503 4.660 1.00 71.25 84 PRO A N 1
ATOM 648 C CA . PRO A 1 84 ? 8.331 -8.401 4.860 1.00 71.25 84 PRO A CA 1
ATOM 649 C C . PRO A 1 84 ? 7.297 -8.366 3.733 1.00 71.25 84 PRO A C 1
ATOM 651 O O . PRO A 1 84 ? 6.704 -9.395 3.406 1.00 71.25 84 PRO A O 1
ATOM 654 N N . LEU A 1 85 ? 7.066 -7.191 3.134 1.00 72.88 85 LEU A N 1
ATOM 655 C CA . LEU A 1 85 ? 6.211 -7.080 1.959 1.00 72.88 85 LEU A CA 1
ATOM 656 C C . LEU A 1 85 ? 6.858 -7.851 0.810 1.00 72.88 85 LEU A C 1
ATOM 658 O O . LEU A 1 85 ? 6.211 -8.709 0.228 1.00 72.88 85 LEU A O 1
ATOM 662 N N . MET A 1 86 ? 8.143 -7.633 0.539 1.00 75.88 86 MET A N 1
ATOM 663 C CA . MET A 1 86 ? 8.843 -8.300 -0.567 1.00 75.88 86 MET A CA 1
ATOM 664 C C . MET A 1 86 ? 8.871 -9.831 -0.415 1.00 75.88 86 MET A C 1
ATOM 666 O O . MET A 1 86 ? 8.656 -10.555 -1.392 1.00 75.88 86 MET A O 1
ATOM 670 N N . GLU A 1 87 ? 9.023 -10.336 0.814 1.00 75.25 87 GLU A N 1
ATOM 671 C CA . GLU A 1 87 ? 8.877 -11.763 1.134 1.00 75.25 87 GLU A CA 1
ATOM 672 C C . GLU A 1 87 ? 7.478 -12.297 0.793 1.00 75.25 87 GLU A C 1
ATOM 674 O O . GLU A 1 87 ? 7.364 -13.350 0.156 1.00 75.25 87 GLU A O 1
ATOM 679 N N . LEU A 1 88 ? 6.417 -11.564 1.160 1.00 70.12 88 LEU A N 1
ATOM 680 C CA . LEU A 1 88 ? 5.031 -11.909 0.818 1.00 70.12 88 LEU A CA 1
ATOM 681 C C . LEU A 1 88 ? 4.839 -12.020 -0.701 1.00 70.12 88 LEU A C 1
ATOM 683 O O . LEU A 1 88 ? 4.077 -12.863 -1.172 1.00 70.12 88 LEU A O 1
ATOM 687 N N . LEU A 1 89 ? 5.533 -11.180 -1.469 1.00 68.88 89 LEU A N 1
ATOM 688 C CA . LEU A 1 89 ? 5.414 -11.136 -2.928 1.00 68.88 89 LEU A CA 1
ATOM 689 C C . LEU A 1 89 ? 6.297 -12.161 -3.635 1.00 68.88 89 LEU A C 1
ATOM 691 O O . LEU A 1 89 ? 6.339 -12.202 -4.866 1.00 68.88 89 LEU A O 1
ATOM 695 N N . HIS A 1 90 ? 7.027 -12.979 -2.871 1.00 69.69 90 HIS A N 1
ATOM 696 C CA . HIS A 1 90 ? 8.059 -13.865 -3.397 1.00 69.69 90 HIS A CA 1
ATOM 697 C C . HIS A 1 90 ? 9.065 -13.110 -4.289 1.00 69.69 90 HIS A C 1
ATOM 699 O O . HIS A 1 90 ? 9.597 -13.656 -5.260 1.00 69.69 90 HIS A O 1
ATOM 705 N N . GLN A 1 91 ? 9.311 -11.833 -3.983 1.00 70.50 91 GLN A N 1
ATOM 706 C CA . GLN A 1 91 ? 10.362 -11.034 -4.598 1.00 70.50 91 GLN A CA 1
ATOM 707 C C . GLN A 1 91 ? 11.596 -11.100 -3.701 1.00 70.50 91 GLN A C 1
ATOM 709 O O . GLN A 1 91 ? 11.767 -10.308 -2.784 1.00 70.50 91 GLN A O 1
ATOM 714 N N . ALA A 1 92 ? 12.453 -12.088 -3.965 1.00 62.81 92 ALA A N 1
ATOM 715 C CA . ALA A 1 92 ? 13.701 -12.271 -3.222 1.00 62.81 92 ALA A CA 1
ATOM 716 C C . ALA A 1 92 ? 14.776 -11.229 -3.577 1.00 62.81 92 ALA A C 1
ATOM 718 O O . ALA A 1 92 ? 15.722 -11.041 -2.817 1.00 62.81 92 ALA A O 1
ATOM 719 N N . GLU A 1 93 ? 14.641 -10.566 -4.727 1.00 73.06 93 GLU A N 1
ATOM 720 C CA . GLU A 1 93 ? 15.619 -9.613 -5.236 1.00 73.06 93 GLU A CA 1
ATOM 721 C C . GLU A 1 93 ? 14.935 -8.280 -5.543 1.00 73.06 93 GLU A C 1
ATOM 723 O O . GLU A 1 93 ? 14.058 -8.197 -6.404 1.00 73.06 93 GLU A O 1
ATOM 728 N N . ILE A 1 94 ? 15.335 -7.246 -4.804 1.00 79.81 94 ILE A N 1
ATOM 729 C CA . ILE A 1 94 ? 14.835 -5.879 -4.943 1.00 79.81 94 ILE A CA 1
ATOM 730 C C . ILE A 1 94 ? 15.706 -5.174 -5.986 1.00 79.81 94 ILE A C 1
ATOM 732 O O . ILE A 1 94 ? 16.912 -5.044 -5.763 1.00 79.81 94 ILE A O 1
ATOM 736 N N . PRO A 1 95 ? 15.145 -4.712 -7.117 1.00 84.25 95 PRO A N 1
ATOM 737 C CA . PRO A 1 95 ? 15.940 -4.036 -8.121 1.00 84.25 95 PRO A CA 1
ATOM 738 C C . PRO A 1 95 ? 16.499 -2.708 -7.623 1.00 84.25 95 PRO A C 1
ATOM 740 O O . PRO A 1 95 ? 15.757 -1.825 -7.192 1.00 84.25 95 PRO A O 1
ATOM 743 N N . ASP A 1 96 ? 17.809 -2.536 -7.776 1.00 84.12 96 ASP A N 1
ATOM 744 C CA . ASP A 1 96 ? 18.445 -1.241 -7.565 1.00 84.12 96 ASP A CA 1
ATOM 745 C C . ASP A 1 96 ? 17.915 -0.187 -8.568 1.00 84.12 96 ASP A C 1
ATOM 747 O O . ASP A 1 96 ? 17.651 -0.510 -9.739 1.00 84.12 96 ASP A O 1
ATOM 751 N N . PRO A 1 97 ? 17.850 1.101 -8.173 1.00 84.56 97 PRO A N 1
ATOM 752 C CA . PRO A 1 97 ? 17.405 2.192 -9.046 1.00 84.56 97 PRO A CA 1
ATOM 753 C C . PRO A 1 97 ? 18.168 2.311 -10.375 1.00 84.56 97 PRO A C 1
ATOM 755 O O . PRO A 1 97 ? 17.595 2.695 -11.400 1.00 84.56 97 PRO A O 1
ATOM 758 N N . ASP A 1 98 ? 19.466 1.998 -10.373 1.00 83.75 98 ASP A N 1
ATOM 759 C CA . ASP A 1 98 ? 20.328 2.136 -11.550 1.00 83.75 98 ASP A CA 1
ATOM 760 C C . ASP A 1 98 ? 20.043 1.059 -12.612 1.00 83.75 98 ASP A C 1
ATOM 762 O O . ASP A 1 98 ? 19.691 1.431 -13.737 1.00 83.75 98 ASP A O 1
ATOM 766 N N . PRO A 1 99 ? 20.074 -0.252 -12.289 1.00 83.25 99 PRO A N 1
ATOM 767 C CA . PRO A 1 99 ? 19.598 -1.305 -13.184 1.00 83.25 99 PRO A CA 1
ATOM 768 C C . PRO A 1 99 ? 18.181 -1.075 -13.716 1.00 83.25 99 PRO A C 1
ATOM 770 O O . PRO A 1 99 ? 17.946 -1.283 -14.910 1.00 83.25 99 PRO A O 1
ATOM 773 N N . ALA A 1 100 ? 17.254 -0.607 -12.871 1.00 83.69 100 ALA A N 1
ATOM 774 C CA . ALA A 1 100 ? 15.893 -0.289 -13.297 1.00 83.69 100 ALA A CA 1
ATOM 775 C C . ALA A 1 100 ? 15.866 0.845 -14.332 1.00 83.69 100 ALA A C 1
ATOM 777 O O . ALA A 1 100 ? 15.228 0.721 -15.380 1.00 83.69 100 ALA A O 1
ATOM 778 N N . GLY A 1 101 ? 16.628 1.916 -14.096 1.00 80.00 101 GLY A N 1
ATOM 779 C CA . GLY A 1 101 ? 16.776 3.016 -15.047 1.00 80.00 101 GLY A CA 1
ATOM 780 C C . GLY A 1 101 ? 17.395 2.581 -16.378 1.00 80.00 101 GLY A C 1
ATOM 781 O O . GLY A 1 101 ? 16.922 2.980 -17.443 1.00 80.00 101 GLY A O 1
ATOM 782 N N . ASP A 1 102 ? 18.425 1.737 -16.341 1.00 81.06 102 ASP A N 1
ATOM 783 C CA . ASP A 1 102 ? 19.054 1.221 -17.556 1.00 81.06 102 ASP A CA 1
ATOM 784 C C . ASP A 1 102 ? 18.113 0.316 -18.357 1.00 81.06 102 ASP A C 1
ATOM 786 O O . ASP A 1 102 ? 18.175 0.311 -19.587 1.00 81.06 102 ASP A O 1
ATOM 790 N N . TRP A 1 103 ? 17.269 -0.476 -17.693 1.00 83.50 103 TRP A N 1
ATOM 791 C CA . TRP A 1 103 ? 16.276 -1.318 -18.362 1.00 83.50 103 TRP A CA 1
ATOM 792 C C . TRP A 1 103 ? 15.145 -0.484 -18.980 1.00 83.50 103 TRP A C 1
ATOM 794 O O . TRP A 1 103 ? 14.817 -0.684 -20.146 1.00 83.50 103 TRP A O 1
ATOM 804 N N . LEU A 1 104 ? 14.636 0.536 -18.279 1.00 80.25 104 LEU A N 1
ATOM 805 C CA . LEU A 1 104 ? 13.615 1.455 -18.809 1.00 80.25 104 LEU A CA 1
ATOM 806 C C . LEU A 1 104 ? 14.064 2.181 -20.085 1.00 80.25 104 LEU A C 1
ATOM 808 O O . LEU A 1 104 ? 13.268 2.359 -21.008 1.00 80.25 104 LEU A O 1
ATOM 812 N N . ARG A 1 105 ? 15.344 2.568 -20.172 1.00 75.75 105 ARG A N 1
ATOM 813 C CA . ARG A 1 105 ? 15.918 3.165 -21.393 1.00 75.75 105 ARG A CA 1
ATOM 814 C C . ARG A 1 105 ? 16.034 2.159 -22.543 1.00 75.75 105 ARG A C 1
ATOM 816 O O . ARG A 1 105 ? 15.928 2.550 -23.697 1.00 75.75 105 ARG A O 1
ATOM 823 N N . ARG A 1 106 ? 16.221 0.872 -22.234 1.00 75.56 106 ARG A N 1
ATOM 824 C CA . ARG A 1 106 ? 16.313 -0.229 -23.211 1.00 75.56 106 ARG A CA 1
ATOM 825 C C . ARG A 1 106 ? 14.962 -0.711 -23.744 1.00 75.56 106 ARG A C 1
ATOM 827 O O . ARG A 1 106 ? 14.948 -1.478 -24.696 1.00 75.56 106 ARG 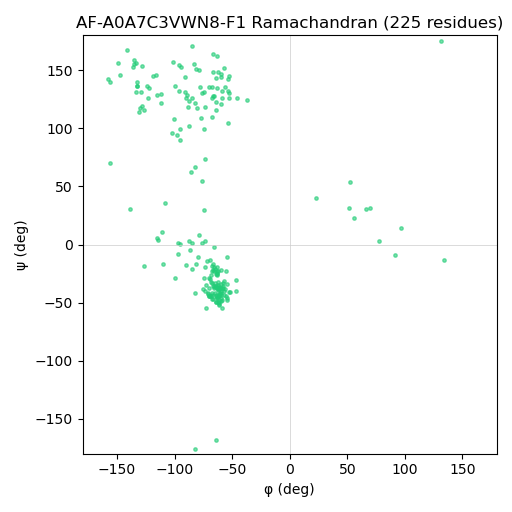A O 1
ATOM 834 N N . MET A 1 107 ? 13.850 -0.276 -23.151 1.00 74.12 107 MET A N 1
ATOM 835 C CA . MET A 1 107 ? 12.498 -0.589 -23.635 1.00 74.12 107 MET A CA 1
ATOM 836 C C . MET A 1 107 ? 12.171 0.037 -24.997 1.00 74.12 107 MET A C 1
ATOM 838 O O . MET A 1 107 ? 11.197 -0.367 -25.624 1.00 74.12 107 MET A O 1
ATOM 842 N N . GLY A 1 108 ? 12.946 1.033 -25.427 1.00 66.81 108 GLY A N 1
ATOM 843 C CA . GLY A 1 108 ? 12.832 1.633 -26.751 1.00 66.81 108 GLY A CA 1
ATOM 844 C C . GLY A 1 108 ? 13.577 0.823 -27.804 1.00 66.81 108 GLY A C 1
ATOM 845 O O . GLY A 1 108 ? 14.538 0.123 -27.486 1.00 66.81 108 GLY A O 1
ATOM 846 N N . ASP A 1 109 ? 13.161 0.943 -29.059 1.00 64.50 109 ASP A N 1
ATOM 847 C CA . ASP A 1 109 ? 13.866 0.369 -30.200 1.00 64.50 109 ASP A CA 1
ATOM 848 C C . ASP A 1 109 ? 14.691 1.461 -30.913 1.00 64.50 109 ASP A C 1
ATOM 850 O O . ASP A 1 109 ? 14.128 2.314 -31.610 1.00 64.50 109 ASP A O 1
ATOM 854 N N . PRO A 1 110 ? 16.036 1.428 -30.793 1.00 59.06 110 PRO A N 1
ATOM 855 C CA . PRO A 1 110 ? 16.916 2.410 -31.422 1.00 59.06 110 PRO A CA 1
ATOM 856 C C . PRO A 1 110 ? 16.857 2.398 -32.955 1.00 59.06 110 PRO A C 1
ATOM 858 O O . PRO A 1 110 ? 17.307 3.351 -33.584 1.00 59.06 110 PRO A O 1
ATOM 861 N N . GLN A 1 111 ? 16.365 1.317 -33.572 1.00 61.38 111 GLN A N 1
ATOM 862 C CA . GLN A 1 111 ? 16.277 1.192 -35.029 1.00 61.38 111 GLN A CA 1
ATOM 863 C C . GLN A 1 111 ? 15.005 1.824 -35.601 1.00 61.38 111 GLN A C 1
ATOM 865 O O . GLN A 1 111 ? 14.978 2.157 -36.786 1.00 61.38 111 GLN A O 1
ATOM 870 N N . THR A 1 112 ? 13.969 2.003 -34.781 1.00 63.19 112 THR A N 1
ATOM 871 C CA . THR A 1 112 ? 12.677 2.581 -35.186 1.00 63.19 112 THR A CA 1
ATOM 872 C C . THR A 1 112 ? 12.410 3.958 -34.579 1.00 63.19 112 THR A C 1
ATOM 874 O O . THR A 1 112 ? 11.298 4.465 -34.705 1.00 63.19 112 THR A O 1
ATOM 877 N N . ASP A 1 113 ? 13.423 4.573 -33.953 1.00 61.38 113 ASP A N 1
ATOM 878 C CA . ASP A 1 113 ? 13.310 5.840 -33.209 1.00 61.38 113 ASP A CA 1
ATOM 879 C C . ASP A 1 113 ? 12.245 5.781 -32.094 1.00 61.38 113 ASP A C 1
ATOM 881 O O . ASP A 1 113 ? 11.707 6.795 -31.651 1.00 61.38 113 ASP A O 1
ATOM 885 N N . GLN A 1 114 ? 11.915 4.568 -31.628 1.00 60.06 114 GLN A N 1
ATOM 886 C CA . GLN A 1 114 ? 11.093 4.398 -30.441 1.00 60.06 114 GLN A CA 1
ATOM 887 C C . GLN A 1 114 ? 11.953 4.716 -29.229 1.00 60.06 114 GLN A C 1
ATOM 889 O O . GLN A 1 114 ? 12.731 3.889 -28.756 1.00 60.06 114 GLN A O 1
ATOM 894 N N . GLU A 1 115 ? 11.790 5.929 -28.718 1.00 59.31 115 GLU A N 1
ATOM 895 C CA . GLU A 1 115 ? 12.280 6.312 -27.405 1.00 59.31 115 GLU A CA 1
ATOM 896 C C . GLU A 1 115 ? 11.749 5.316 -26.354 1.00 59.31 115 GLU A C 1
ATOM 898 O O . GLU A 1 115 ? 10.565 4.970 -26.336 1.00 59.31 115 GLU A O 1
ATOM 903 N N . GLY A 1 116 ? 12.632 4.815 -25.481 1.00 64.25 116 GLY A N 1
ATOM 904 C CA . GLY A 1 116 ? 12.224 3.989 -24.343 1.00 64.25 116 GLY A CA 1
ATOM 905 C C . GLY A 1 116 ? 11.361 4.775 -23.356 1.00 64.25 116 GLY A C 1
ATOM 906 O O . GLY A 1 116 ? 10.949 5.907 -23.605 1.00 64.25 116 GLY A O 1
ATOM 907 N N . LEU A 1 117 ? 11.121 4.232 -22.164 1.00 65.12 117 LEU A N 1
ATOM 908 C CA . LEU A 1 117 ? 10.395 4.964 -21.118 1.00 65.12 117 LEU A CA 1
ATOM 909 C C . LEU A 1 117 ? 11.302 6.030 -20.458 1.00 65.12 117 LEU A C 1
ATOM 911 O O . LEU A 1 117 ? 11.479 6.048 -19.241 1.00 65.12 117 LEU A O 1
ATOM 915 N N . HIS A 1 118 ? 11.896 6.931 -21.253 1.00 54.59 118 HIS A N 1
ATOM 916 C CA . HIS A 1 118 ? 12.851 7.959 -20.818 1.00 54.59 118 HIS A CA 1
ATOM 917 C C . HIS A 1 118 ? 12.268 8.881 -19.742 1.00 54.59 118 HIS A C 1
ATOM 919 O O . HIS A 1 118 ? 12.996 9.295 -18.843 1.00 54.59 118 HIS A O 1
ATOM 925 N N . GLY A 1 119 ? 10.952 9.126 -19.767 1.00 50.66 119 GLY A N 1
ATOM 926 C CA . GLY A 1 119 ? 10.244 9.903 -18.744 1.00 50.66 119 GLY A CA 1
ATOM 927 C C . GLY A 1 119 ? 10.278 9.288 -17.337 1.00 50.66 119 GLY A C 1
ATOM 928 O O . GLY A 1 119 ? 10.161 10.025 -16.368 1.00 50.66 119 GLY A O 1
ATOM 929 N N . LEU A 1 120 ? 10.496 7.971 -17.213 1.00 51.62 120 LEU A N 1
ATOM 930 C CA . LEU A 1 120 ? 10.750 7.297 -15.929 1.00 51.62 120 LEU A CA 1
ATOM 931 C C . LEU A 1 120 ? 12.249 7.246 -15.577 1.00 51.62 120 LEU A C 1
ATOM 933 O O . LEU A 1 120 ? 12.613 7.004 -14.430 1.00 51.62 120 LEU A O 1
ATOM 937 N N . GLY A 1 121 ? 13.130 7.463 -16.560 1.00 46.91 121 GLY A N 1
ATOM 938 C CA . GLY A 1 121 ? 14.585 7.398 -16.407 1.00 46.91 121 GLY A CA 1
ATOM 939 C C . GLY A 1 121 ? 15.285 8.743 -16.177 1.00 46.91 121 GLY A C 1
ATOM 940 O O . GLY A 1 121 ? 16.488 8.735 -15.919 1.00 46.91 121 GLY A O 1
ATOM 941 N N . MET A 1 122 ? 14.581 9.877 -16.297 1.00 47.50 122 MET A N 1
ATOM 942 C CA . MET A 1 122 ? 15.174 11.229 -16.316 1.00 47.50 122 MET A CA 1
ATOM 943 C C . MET A 1 122 ? 14.790 12.147 -15.140 1.00 47.50 122 MET A C 1
ATOM 945 O O . MET A 1 122 ? 15.202 13.305 -15.120 1.00 47.50 122 MET A O 1
ATOM 949 N N . GLY A 1 123 ? 14.065 11.652 -14.136 1.00 54.94 123 GLY A N 1
ATOM 950 C CA . GLY A 1 123 ? 13.691 12.420 -12.944 1.00 54.94 123 GLY A CA 1
ATOM 951 C C . GLY A 1 123 ? 12.207 12.313 -12.600 1.00 54.94 123 GLY A C 1
ATOM 952 O O . GLY A 1 123 ? 11.446 11.682 -13.327 1.00 54.94 123 GLY A O 1
ATOM 953 N N . SER A 1 124 ? 11.842 12.913 -11.460 1.00 52.03 124 SER A N 1
ATOM 954 C CA . SER A 1 124 ? 10.503 12.912 -10.847 1.00 52.03 124 SER A CA 1
ATOM 955 C C . SER A 1 124 ? 9.369 12.985 -11.871 1.00 52.03 124 SER A C 1
ATOM 957 O O . SER A 1 124 ? 9.296 13.914 -12.679 1.00 52.03 124 SER A O 1
ATOM 959 N N . LEU A 1 125 ? 8.459 12.009 -11.799 1.00 53.81 125 LEU A N 1
ATOM 960 C CA . LEU A 1 125 ? 7.194 12.044 -12.517 1.00 53.81 125 LEU A CA 1
ATOM 961 C C . LEU A 1 125 ? 6.479 13.360 -12.206 1.00 53.81 125 LEU A C 1
ATOM 963 O O . LEU A 1 125 ? 6.244 13.698 -11.050 1.00 53.81 125 LEU A O 1
ATOM 967 N N . SER A 1 126 ? 6.090 14.108 -13.239 1.00 48.81 126 SER A N 1
ATOM 968 C CA . SER A 1 126 ? 5.490 15.434 -13.056 1.00 48.81 126 SER A CA 1
ATOM 969 C C . SER A 1 126 ? 4.108 15.395 -12.386 1.00 48.81 126 SER A C 1
ATOM 971 O O . SER A 1 126 ? 3.642 16.430 -11.909 1.00 48.81 126 SER A O 1
ATOM 973 N N . ARG A 1 127 ? 3.437 14.227 -12.378 1.00 54.62 127 ARG A N 1
ATOM 974 C CA . ARG A 1 127 ? 2.095 13.984 -11.804 1.00 54.62 127 ARG A CA 1
ATOM 975 C C . ARG A 1 127 ? 1.874 12.493 -11.444 1.00 54.62 127 ARG A C 1
ATOM 977 O O . ARG A 1 127 ? 1.110 11.820 -12.135 1.00 54.62 127 ARG A O 1
ATOM 984 N N . PRO A 1 128 ? 2.533 11.943 -10.413 1.00 57.06 128 PRO A N 1
ATOM 985 C CA . PRO A 1 128 ? 2.307 10.562 -9.994 1.00 57.06 128 PRO A CA 1
ATOM 986 C C . PRO A 1 128 ? 0.922 10.445 -9.352 1.00 57.06 128 PRO A C 1
ATOM 988 O O . PRO A 1 128 ? 0.515 11.314 -8.584 1.00 57.06 128 PRO A O 1
ATOM 991 N N . TRP A 1 129 ? 0.168 9.405 -9.692 1.00 58.19 129 TRP A N 1
ATOM 992 C CA . TRP A 1 129 ? -1.137 9.154 -9.086 1.00 58.19 129 TRP A CA 1
ATOM 993 C C . TRP A 1 129 ? -0.953 8.276 -7.858 1.00 58.19 129 TRP A C 1
ATOM 995 O O . TRP A 1 129 ? -0.378 7.201 -7.964 1.00 58.19 129 TRP A O 1
ATOM 1005 N N . MET A 1 130 ? -1.470 8.716 -6.713 1.00 65.38 130 MET A N 1
ATOM 1006 C CA . MET A 1 130 ? -1.468 7.921 -5.484 1.00 65.38 130 MET A CA 1
ATOM 1007 C C . MET A 1 130 ? -2.863 7.328 -5.276 1.00 65.38 130 MET A C 1
ATOM 1009 O O . MET A 1 130 ? -3.739 8.031 -4.746 1.00 65.38 130 MET A O 1
ATOM 1013 N N . PRO A 1 131 ? -3.127 6.080 -5.699 1.00 73.12 131 PRO A N 1
ATOM 1014 C CA . PRO A 1 131 ? -4.406 5.457 -5.412 1.00 73.12 131 PRO A CA 1
ATOM 1015 C C . PRO A 1 131 ? -4.567 5.284 -3.899 1.00 73.12 131 PRO A C 1
ATOM 1017 O O . PRO A 1 131 ? -3.622 4.998 -3.170 1.00 73.12 131 PRO A O 1
ATOM 1020 N N . ILE A 1 132 ? -5.790 5.460 -3.420 1.00 78.19 132 ILE A N 1
ATOM 1021 C CA . ILE A 1 132 ? -6.230 4.890 -2.151 1.00 78.19 132 ILE A CA 1
ATOM 1022 C C . ILE A 1 132 ? -7.328 3.882 -2.470 1.00 78.19 132 ILE A C 1
ATOM 1024 O O . ILE A 1 132 ? -8.267 4.176 -3.219 1.00 78.19 132 ILE A O 1
ATOM 1028 N N . LEU A 1 133 ? -7.160 2.673 -1.944 1.00 82.56 133 LEU A N 1
ATOM 1029 C CA . LEU A 1 133 ? -8.001 1.525 -2.247 1.00 82.56 133 LEU A CA 1
ATOM 1030 C C . LEU A 1 133 ? -8.614 0.984 -0.962 1.00 82.56 133 LEU A C 1
ATOM 1032 O O . LEU A 1 133 ? -7.935 0.831 0.049 1.00 82.56 133 LEU A O 1
ATOM 1036 N N . GLY A 1 134 ? -9.909 0.695 -1.014 1.00 86.25 134 GLY A N 1
ATOM 1037 C CA . GLY A 1 134 ? -10.654 0.068 0.064 1.00 86.25 134 GLY A CA 1
ATOM 1038 C C . GLY A 1 134 ? -11.066 -1.323 -0.375 1.00 86.25 134 GLY A C 1
ATOM 1039 O O . GLY A 1 134 ? -11.769 -1.460 -1.375 1.00 86.25 134 GLY A O 1
ATOM 1040 N N . PHE A 1 135 ? -10.650 -2.343 0.366 1.00 84.56 135 PHE A N 1
ATOM 1041 C CA . PHE A 1 135 ? -10.968 -3.736 0.067 1.00 84.56 135 PHE A CA 1
ATOM 1042 C C . PHE A 1 135 ? -11.817 -4.363 1.171 1.00 84.56 135 PHE A C 1
ATOM 1044 O O . PHE A 1 135 ? -11.631 -4.071 2.351 1.00 84.56 135 PHE A O 1
ATOM 1051 N N . LEU A 1 136 ? -12.717 -5.267 0.785 1.00 85.31 136 LEU A N 1
ATOM 1052 C CA . LEU A 1 136 ? -13.264 -6.272 1.689 1.00 85.31 136 LEU A CA 1
ATOM 1053 C C . LEU A 1 136 ? -12.291 -7.438 1.773 1.00 85.31 136 LEU A C 1
ATOM 1055 O O . LEU A 1 136 ? -11.978 -8.070 0.763 1.00 85.31 136 LEU A O 1
ATOM 1059 N N . PHE A 1 137 ? -11.837 -7.725 2.987 1.00 78.12 137 PHE A N 1
ATOM 1060 C CA . PHE A 1 137 ? -10.887 -8.798 3.239 1.00 78.12 137 PHE A CA 1
ATOM 1061 C C . PHE A 1 137 ? -11.489 -10.183 2.957 1.00 78.12 137 PHE A C 1
ATOM 1063 O O . PHE A 1 137 ? -10.799 -11.072 2.469 1.00 78.12 137 PHE A O 1
ATOM 1070 N N . GLU A 1 138 ? -12.780 -10.377 3.234 1.00 78.06 138 GLU A N 1
ATOM 1071 C CA . GLU A 1 138 ? -13.436 -11.686 3.181 1.00 78.06 138 GLU A CA 1
ATOM 1072 C C . GLU A 1 138 ? -13.567 -12.262 1.763 1.00 78.06 138 GLU A C 1
ATOM 1074 O O . GLU A 1 138 ? -13.668 -13.477 1.601 1.00 78.06 138 GLU A O 1
ATOM 1079 N N . ASN A 1 139 ? -13.612 -11.411 0.737 1.00 79.19 139 ASN A N 1
ATOM 1080 C CA . ASN A 1 139 ? -13.851 -11.808 -0.655 1.00 79.19 139 ASN A CA 1
ATOM 1081 C C . ASN A 1 139 ? -12.952 -11.062 -1.666 1.00 79.19 139 ASN A C 1
ATOM 1083 O O . ASN A 1 139 ? -13.342 -10.904 -2.823 1.00 79.19 139 ASN A O 1
ATOM 1087 N N . PRO A 1 140 ? -11.737 -10.682 -1.241 1.00 71.81 140 PRO A N 1
ATOM 1088 C CA . PRO A 1 140 ? -10.831 -9.704 -1.868 1.00 71.81 140 PRO A CA 1
ATOM 1089 C C . PRO A 1 140 ? -11.455 -8.655 -2.804 1.00 71.81 140 PRO A C 1
ATOM 1091 O O . PRO A 1 140 ? -10.897 -8.332 -3.853 1.00 71.81 140 PRO A O 1
ATOM 1094 N N . LEU A 1 141 ? -12.627 -8.114 -2.460 1.00 79.12 141 LEU A N 1
ATOM 1095 C CA . LEU A 1 141 ? -13.344 -7.202 -3.346 1.00 79.12 141 LEU A CA 1
ATOM 1096 C C . LEU A 1 141 ? -12.869 -5.769 -3.126 1.00 79.12 141 LEU A C 1
ATOM 1098 O O . LEU A 1 141 ? -13.011 -5.239 -2.025 1.00 79.12 141 LEU A O 1
ATOM 1102 N N . CYS A 1 142 ? -12.392 -5.107 -4.180 1.00 84.06 142 CYS A N 1
ATOM 1103 C CA . CYS A 1 142 ? -12.193 -3.661 -4.145 1.00 84.06 142 CYS A CA 1
ATOM 1104 C C . CYS A 1 142 ? -13.561 -2.966 -4.064 1.00 84.06 142 CYS A C 1
ATOM 1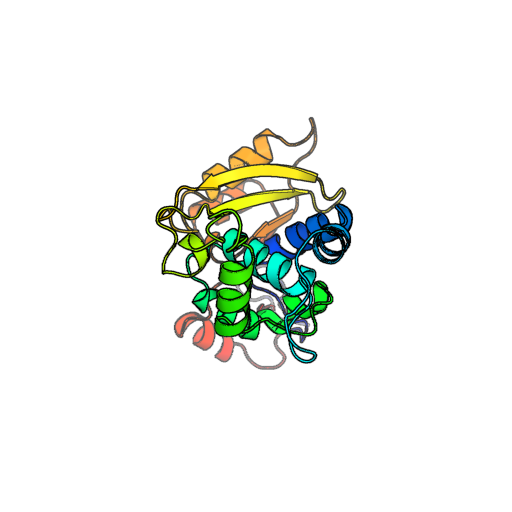106 O O . CYS A 1 142 ? -14.345 -2.990 -5.013 1.00 84.06 142 CYS A O 1
ATOM 1108 N N . LEU A 1 143 ? -13.869 -2.377 -2.909 1.00 86.44 143 LEU A N 1
ATOM 1109 C CA . LEU A 1 143 ? -15.082 -1.591 -2.693 1.00 86.4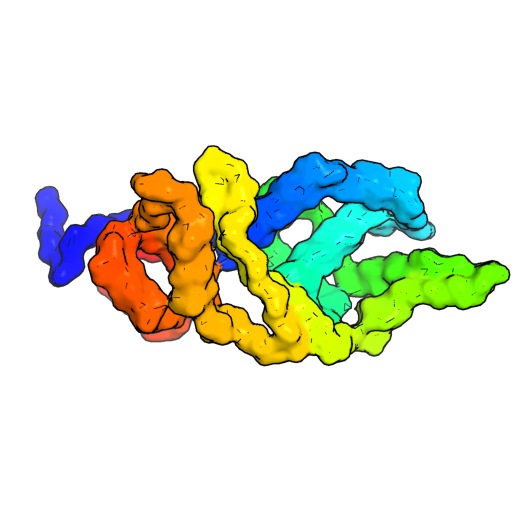4 143 LEU A CA 1
ATOM 1110 C C . LEU A 1 143 ? -14.991 -0.225 -3.348 1.00 86.44 143 LEU A C 1
ATOM 1112 O O . LEU A 1 143 ? -16.000 0.307 -3.807 1.00 86.44 143 LEU A O 1
ATOM 1116 N N . GLN A 1 144 ? -13.809 0.379 -3.302 1.00 86.94 144 GLN A N 1
ATOM 1117 C CA . GLN A 1 144 ? -13.620 1.748 -3.729 1.00 86.94 144 GLN A CA 1
ATOM 1118 C C . GLN A 1 144 ? -12.167 2.019 -4.090 1.00 86.94 144 GLN A C 1
ATOM 1120 O O . GLN A 1 144 ? -11.245 1.615 -3.385 1.00 86.94 144 GLN A O 1
ATOM 1125 N N . GLU A 1 145 ? -12.012 2.820 -5.134 1.00 83.75 145 GLU A N 1
ATOM 1126 C CA . GLU A 1 145 ? -10.760 3.405 -5.575 1.00 83.75 145 GLU A CA 1
ATOM 1127 C C . GLU A 1 145 ? -10.921 4.926 -5.633 1.00 83.75 145 GLU A C 1
ATOM 1129 O O . GLU A 1 145 ? -11.933 5.457 -6.103 1.00 83.75 145 GLU A O 1
ATOM 1134 N N . LYS A 1 146 ? -9.918 5.652 -5.144 1.00 79.44 146 LYS A N 1
ATOM 1135 C CA . LYS A 1 146 ? -9.794 7.092 -5.373 1.00 79.44 146 LYS A CA 1
ATOM 1136 C C . LYS A 1 146 ? -8.375 7.375 -5.839 1.00 79.44 146 LYS A C 1
ATOM 1138 O O . LYS A 1 146 ? -7.418 7.206 -5.090 1.00 79.44 146 LYS A O 1
ATOM 1143 N N . LEU A 1 147 ? -8.258 7.822 -7.083 1.00 72.44 147 LEU A N 1
ATOM 1144 C CA . LEU A 1 147 ? -7.002 8.276 -7.664 1.00 72.44 147 LEU A CA 1
ATOM 1145 C C . LEU A 1 147 ? -6.743 9.709 -7.200 1.00 72.44 147 LEU A C 1
ATOM 1147 O O . LEU A 1 147 ? -7.537 10.611 -7.472 1.00 72.44 147 LEU A O 1
ATOM 1151 N N . ARG A 1 148 ? -5.655 9.918 -6.458 1.00 71.38 148 ARG A N 1
ATOM 1152 C CA . ARG A 1 148 ? -5.254 11.248 -5.990 1.00 71.38 148 ARG A CA 1
ATOM 1153 C C . ARG A 1 148 ? -4.215 11.835 -6.938 1.00 71.38 148 ARG A C 1
ATOM 1155 O O . ARG A 1 148 ? -3.251 11.153 -7.278 1.00 71.38 148 ARG A O 1
ATOM 1162 N N . GLU A 1 149 ? -4.411 13.089 -7.351 1.00 63.03 149 GLU A N 1
ATOM 1163 C CA . GLU A 1 149 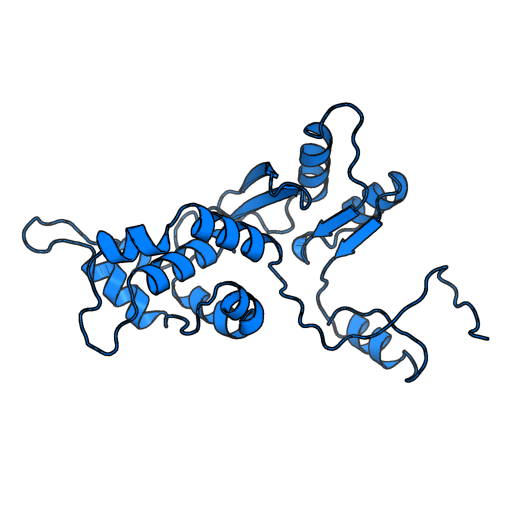? -3.428 13.808 -8.169 1.00 63.03 149 GLU A CA 1
ATOM 1164 C C . GLU A 1 149 ? -2.148 14.097 -7.369 1.00 63.03 149 GLU A C 1
ATOM 1166 O O . GLU A 1 149 ? -2.195 14.534 -6.213 1.00 63.03 149 GLU A O 1
ATOM 1171 N N . GLY A 1 150 ? -1.007 13.864 -8.021 1.00 57.19 150 GLY A N 1
ATOM 1172 C CA . GLY A 1 150 ? 0.340 13.945 -7.461 1.00 57.19 150 GLY A CA 1
ATOM 1173 C C . GLY A 1 150 ? 0.654 15.267 -6.783 1.00 57.19 150 GLY A C 1
ATOM 1174 O O . GLY A 1 150 ? 0.898 16.266 -7.462 1.00 57.19 150 GLY A O 1
ATOM 1175 N N . LYS A 1 151 ? 0.636 15.197 -5.442 1.00 52.84 151 LYS A N 1
ATOM 1176 C CA . LYS A 1 151 ? 0.941 16.172 -4.367 1.00 52.84 151 LYS A CA 1
ATOM 1177 C C . LYS A 1 151 ? -0.123 16.172 -3.267 1.00 52.84 151 LYS A C 1
ATOM 1179 O O . LYS A 1 151 ? 0.122 16.740 -2.204 1.00 52.84 151 LYS A O 1
ATOM 1184 N N . ALA A 1 152 ? -1.285 15.553 -3.483 1.00 56.47 152 ALA A N 1
ATOM 1185 C CA . ALA A 1 152 ? -2.242 15.342 -2.404 1.00 56.47 152 ALA A CA 1
ATOM 1186 C C . ALA A 1 152 ? -1.616 14.414 -1.353 1.00 56.47 152 ALA A C 1
ATOM 1188 O O . ALA A 1 152 ? -1.318 13.258 -1.643 1.00 56.47 152 ALA A O 1
ATOM 1189 N N . SER A 1 153 ? -1.402 14.939 -0.144 1.00 59.56 153 SER A N 1
ATOM 1190 C CA . SER A 1 153 ? -0.831 14.177 0.968 1.00 59.56 153 SER A CA 1
ATOM 1191 C C . SER A 1 153 ? -1.616 12.875 1.186 1.00 59.56 153 SER A C 1
ATOM 1193 O O . SER A 1 153 ? -2.850 12.898 1.0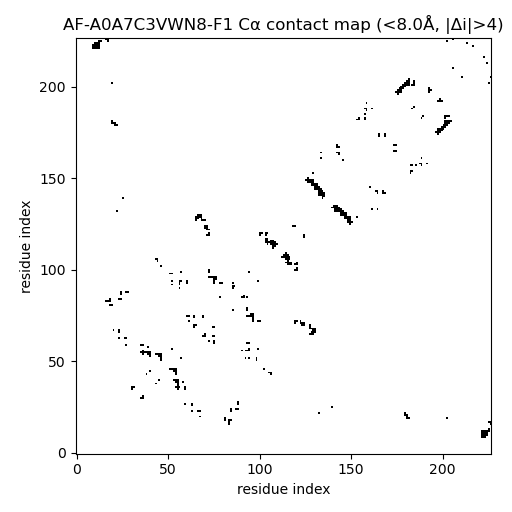60 1.00 59.56 153 SER A O 1
ATOM 1195 N N . PRO A 1 154 ? -0.960 11.765 1.576 1.00 59.22 154 PRO A N 1
ATOM 1196 C CA . PRO A 1 154 ? -1.633 10.546 2.019 1.00 59.22 154 PRO A CA 1
ATOM 1197 C C . PRO A 1 154 ? -2.763 10.809 3.034 1.00 59.22 154 PRO A C 1
ATOM 1199 O O . PRO A 1 154 ? -3.788 10.133 3.017 1.00 59.22 154 PRO A O 1
ATOM 1202 N N . VAL A 1 155 ? -2.596 11.869 3.829 1.00 60.28 155 VAL A N 1
ATOM 1203 C CA . VAL A 1 155 ? -3.462 12.395 4.898 1.00 60.28 155 VAL A CA 1
ATOM 1204 C C . VAL A 1 155 ? -4.687 13.163 4.347 1.00 60.28 155 VAL A C 1
ATOM 1206 O O . VAL A 1 155 ? -5.497 13.694 5.102 1.00 60.28 155 VAL A O 1
ATOM 1209 N N . THR A 1 156 ? -4.866 13.262 3.027 1.00 74.12 156 THR A N 1
ATOM 1210 C CA . THR A 1 156 ? -5.976 14.028 2.431 1.00 74.12 156 THR A CA 1
ATOM 1211 C C . THR A 1 156 ? -7.294 13.253 2.510 1.00 74.12 156 THR A C 1
ATOM 1213 O O . THR A 1 156 ? -7.506 12.304 1.756 1.00 74.12 156 THR A O 1
ATOM 1216 N N . ASP A 1 157 ? -8.204 13.711 3.375 1.00 81.31 157 ASP A N 1
ATOM 1217 C CA . ASP A 1 157 ? -9.584 13.218 3.531 1.00 81.31 157 ASP A CA 1
ATOM 1218 C C . ASP A 1 157 ? -9.761 11.681 3.737 1.00 81.31 157 ASP A C 1
ATOM 1220 O O . ASP A 1 157 ? -10.543 11.043 3.018 1.00 81.31 157 ASP A O 1
ATOM 1224 N N . PRO A 1 158 ? -9.094 11.041 4.725 1.00 86.50 158 PRO A N 1
ATOM 1225 C CA . PRO A 1 158 ? -9.326 9.628 5.043 1.00 86.50 158 PRO A CA 1
ATOM 1226 C C . PRO A 1 158 ? -10.758 9.341 5.508 1.00 86.50 158 PRO A C 1
ATOM 1228 O O . PRO A 1 158 ? -11.325 8.304 5.164 1.00 86.50 158 PRO A O 1
ATOM 1231 N N . LEU A 1 159 ? -11.383 10.272 6.244 1.00 89.62 159 LEU A N 1
ATOM 1232 C CA . LEU A 1 159 ? -12.772 10.130 6.691 1.00 89.62 159 LEU A CA 1
ATOM 1233 C C . LEU A 1 159 ? -13.757 10.104 5.517 1.00 89.62 159 LEU A C 1
ATOM 1235 O O . LEU A 1 159 ? -14.655 9.258 5.487 1.00 89.62 159 LEU A O 1
ATOM 1239 N N . GLY A 1 160 ? -13.599 10.993 4.533 1.00 91.19 160 GLY A N 1
ATOM 1240 C CA . GLY A 1 160 ? -14.417 10.969 3.324 1.00 91.19 160 GLY A CA 1
ATOM 1241 C C . GLY A 1 160 ? -14.228 9.677 2.534 1.00 91.19 160 GLY A C 1
ATOM 1242 O O . GLY A 1 160 ? -15.213 9.092 2.074 1.00 91.19 160 GLY A O 1
ATOM 1243 N N . PHE A 1 161 ? -12.994 9.167 2.446 1.00 90.56 161 PHE A N 1
ATOM 1244 C CA . PHE A 1 161 ? -12.732 7.871 1.821 1.00 90.56 161 PHE A CA 1
ATOM 1245 C C . PHE A 1 161 ? -13.442 6.720 2.550 1.00 90.56 161 PHE A C 1
ATOM 1247 O O . PHE A 1 161 ? -14.215 5.994 1.920 1.00 90.56 161 PHE A O 1
ATOM 1254 N N . TYR A 1 162 ? -13.282 6.612 3.871 1.00 91.75 162 TYR A N 1
ATOM 1255 C CA . TYR A 1 162 ? -13.958 5.615 4.710 1.00 91.75 162 TYR A CA 1
ATOM 1256 C C . TYR A 1 162 ? -15.486 5.650 4.542 1.00 91.75 162 TYR A C 1
ATOM 1258 O O . TYR A 1 162 ? -16.124 4.625 4.279 1.00 91.75 162 TYR A O 1
ATOM 1266 N N . ARG A 1 163 ? -16.090 6.844 4.589 1.00 93.06 163 ARG A N 1
ATOM 1267 C CA . ARG A 1 163 ? -17.533 7.026 4.353 1.00 93.06 163 ARG A CA 1
ATOM 1268 C C . ARG A 1 163 ? -17.950 6.574 2.953 1.00 93.06 163 ARG A C 1
ATOM 1270 O O . ARG A 1 163 ? -19.015 5.978 2.794 1.00 93.06 163 ARG A O 1
ATOM 1277 N N . SER A 1 164 ? -17.110 6.803 1.943 1.00 92.31 164 SER A N 1
ATOM 1278 C CA . SER A 1 164 ? -17.372 6.350 0.573 1.00 92.31 164 SER A CA 1
ATOM 1279 C C . SER A 1 164 ? -17.314 4.823 0.419 1.00 92.31 164 SER A C 1
ATOM 1281 O O . SER A 1 164 ? -18.088 4.269 -0.365 1.00 92.31 164 SER A O 1
ATOM 1283 N N . CYS A 1 165 ? -16.467 4.133 1.193 1.00 92.94 165 CYS A N 1
ATOM 1284 C CA . CYS A 1 165 ? -16.457 2.670 1.282 1.00 92.94 165 CYS A CA 1
ATOM 1285 C C . CYS A 1 165 ? -17.744 2.159 1.939 1.00 92.94 165 CYS A C 1
ATOM 1287 O O . CYS A 1 165 ? -18.413 1.282 1.392 1.00 92.94 165 CYS A O 1
ATOM 1289 N N . ARG A 1 166 ? -18.153 2.762 3.065 1.00 92.25 166 ARG A N 1
ATOM 1290 C CA . ARG A 1 166 ? -19.406 2.411 3.756 1.00 92.25 166 ARG A CA 1
ATOM 1291 C C . ARG A 1 166 ? -20.629 2.540 2.855 1.00 92.25 166 ARG A C 1
ATOM 1293 O O . ARG A 1 166 ? -21.475 1.650 2.851 1.00 92.25 166 ARG A O 1
ATOM 1300 N N . ALA A 1 167 ? -20.711 3.615 2.074 1.00 92.69 167 ALA A N 1
ATOM 1301 C CA . ALA A 1 167 ? -21.822 3.855 1.154 1.00 92.69 167 ALA A CA 1
ATOM 1302 C C . ALA A 1 167 ? -21.952 2.781 0.057 1.00 92.69 167 ALA A C 1
ATOM 1304 O O . ALA A 1 167 ? -23.037 2.597 -0.493 1.00 92.69 167 ALA A O 1
ATOM 1305 N N . ARG A 1 168 ? -20.867 2.061 -0.252 1.00 93.06 168 ARG A N 1
ATOM 1306 C CA . ARG A 1 168 ? -20.835 0.976 -1.243 1.00 93.06 168 ARG A CA 1
ATOM 1307 C C . ARG A 1 168 ? -21.010 -0.418 -0.648 1.00 93.06 168 ARG A C 1
ATOM 1309 O O . ARG A 1 168 ? -21.004 -1.396 -1.393 1.00 93.06 168 ARG A O 1
ATOM 1316 N N . MET A 1 169 ? -21.182 -0.529 0.668 1.00 92.88 169 MET A N 1
ATOM 1317 C CA . MET A 1 169 ? -21.394 -1.824 1.304 1.00 92.88 169 MET A CA 1
ATOM 1318 C C . MET A 1 169 ? -22.654 -2.513 0.764 1.00 92.88 169 MET A C 1
ATOM 1320 O O . MET A 1 169 ? -23.670 -1.851 0.518 1.00 92.88 169 MET A O 1
ATOM 1324 N N . PRO A 1 170 ? -22.638 -3.852 0.626 1.00 87.94 170 PRO A N 1
ATOM 1325 C CA . PRO A 1 170 ? -23.836 -4.601 0.279 1.00 87.94 170 PRO A CA 1
ATOM 1326 C C . PRO A 1 170 ? -24.990 -4.285 1.238 1.00 87.94 170 PRO A C 1
ATOM 1328 O O . PRO A 1 170 ? -24.788 -4.126 2.445 1.00 87.94 170 PRO A O 1
ATOM 1331 N N . LYS A 1 171 ? -26.221 -4.222 0.716 1.00 89.62 171 LYS A N 1
ATOM 1332 C CA . LYS A 1 171 ? -27.411 -3.897 1.520 1.00 89.62 171 LYS A CA 1
ATOM 1333 C C . LYS A 1 171 ? -27.511 -4.809 2.749 1.00 89.62 171 LYS A C 1
ATOM 1335 O O . LYS A 1 171 ? -27.422 -6.029 2.636 1.00 89.62 171 LYS A O 1
ATOM 1340 N N . GLY A 1 172 ? -27.715 -4.206 3.920 1.00 90.75 172 GLY A N 1
ATOM 1341 C CA . GLY A 1 172 ? -27.824 -4.923 5.196 1.00 90.75 172 GLY A CA 1
ATOM 1342 C C . GLY A 1 172 ? -26.490 -5.391 5.790 1.00 90.75 172 GLY A C 1
ATOM 1343 O O . GLY A 1 172 ? -26.493 -6.047 6.831 1.00 90.75 172 GLY A O 1
ATOM 1344 N N . LYS A 1 173 ? -25.353 -5.069 5.164 1.00 92.00 173 LYS A N 1
ATOM 1345 C CA . LYS A 1 173 ? -24.015 -5.291 5.724 1.00 92.00 173 LYS A CA 1
ATOM 1346 C C . LYS A 1 173 ? -23.446 -3.989 6.281 1.00 92.00 173 LYS A C 1
ATOM 1348 O O . LYS A 1 173 ? -23.848 -2.897 5.890 1.00 92.00 173 LYS A O 1
ATOM 1353 N N . ARG A 1 174 ? -22.502 -4.126 7.211 1.00 91.94 174 ARG A N 1
ATOM 1354 C CA . ARG A 1 174 ? -21.746 -3.022 7.808 1.00 91.94 174 ARG A CA 1
ATOM 1355 C C . ARG A 1 174 ? -20.268 -3.375 7.833 1.00 91.94 174 ARG A C 1
ATOM 1357 O O . ARG A 1 174 ? -19.933 -4.557 7.862 1.00 91.94 174 ARG A O 1
ATOM 1364 N N . ILE A 1 175 ? -19.420 -2.357 7.874 1.00 92.69 175 ILE A N 1
ATOM 1365 C CA . ILE A 1 175 ? -18.014 -2.526 8.236 1.00 92.69 175 ILE A CA 1
ATOM 1366 C C . ILE A 1 175 ? -17.990 -2.772 9.746 1.00 92.69 175 ILE A C 1
ATOM 1368 O O . ILE A 1 175 ? -18.504 -1.955 10.502 1.00 92.69 175 ILE A O 1
ATOM 1372 N N . ALA A 1 176 ? -17.509 -3.938 10.174 1.00 90.75 176 ALA A N 1
ATOM 1373 C CA . ALA A 1 176 ? -17.357 -4.270 11.594 1.00 90.75 176 ALA A CA 1
ATOM 1374 C C . ALA A 1 176 ? -15.910 -4.086 12.072 1.00 90.75 176 ALA A C 1
ATOM 1376 O O . ALA A 1 176 ? -15.688 -3.782 13.242 1.00 90.75 176 ALA A O 1
ATOM 1377 N N . TYR A 1 177 ? -14.960 -4.252 11.150 1.00 88.88 177 TYR A N 1
ATOM 1378 C CA . TYR A 1 177 ? -13.530 -4.116 11.371 1.00 88.88 177 TYR A CA 1
ATOM 1379 C C . TYR A 1 177 ? -12.936 -3.247 10.266 1.00 88.88 177 TYR A C 1
ATOM 1381 O O . TYR A 1 177 ? -13.266 -3.449 9.098 1.00 88.88 177 TYR A O 1
ATOM 1389 N N . ASP A 1 178 ? -12.063 -2.315 10.627 1.00 88.00 178 ASP A N 1
ATOM 1390 C CA . ASP A 1 178 ? -11.354 -1.452 9.686 1.00 88.00 178 ASP A CA 1
ATOM 1391 C C . ASP A 1 178 ? -9.846 -1.473 9.972 1.00 88.00 178 ASP A C 1
ATOM 1393 O O . ASP A 1 178 ? -9.412 -1.321 11.113 1.00 88.00 178 ASP A O 1
ATOM 1397 N N . ARG A 1 179 ? -9.033 -1.679 8.937 1.00 86.31 179 ARG A N 1
ATOM 1398 C CA . ARG A 1 179 ? -7.572 -1.642 9.032 1.00 86.31 179 ARG A CA 1
ATOM 1399 C C . ARG A 1 179 ? -7.067 -0.601 8.053 1.00 86.31 179 ARG A C 1
ATOM 1401 O O . ARG A 1 179 ? -7.358 -0.698 6.864 1.00 86.31 179 ARG A O 1
ATOM 1408 N N . ALA A 1 180 ? -6.272 0.341 8.542 1.00 81.94 180 ALA A N 1
ATOM 1409 C CA . ALA A 1 180 ? -5.645 1.341 7.694 1.00 81.94 180 ALA A CA 1
ATOM 1410 C C . ALA A 1 180 ? -4.211 1.655 8.144 1.00 81.94 180 ALA A C 1
ATOM 1412 O O . ALA A 1 180 ? -3.772 1.233 9.214 1.00 81.94 180 ALA A O 1
ATOM 1413 N N . ASP A 1 181 ? -3.480 2.352 7.284 1.00 79.12 181 ASP A N 1
ATOM 1414 C CA . ASP A 1 181 ? -2.095 2.760 7.508 1.00 79.12 181 ASP A CA 1
ATOM 1415 C C . ASP A 1 181 ? -1.989 4.043 8.359 1.00 79.12 181 ASP A C 1
ATOM 1417 O O . ASP A 1 181 ? -2.987 4.601 8.835 1.00 79.12 181 ASP A O 1
ATOM 1421 N N . SER A 1 182 ? -0.763 4.534 8.536 1.00 74.75 182 SER A N 1
ATOM 1422 C CA . SER A 1 182 ? -0.448 5.704 9.354 1.00 74.75 182 SER A CA 1
ATOM 1423 C C . SER A 1 182 ? -0.989 7.010 8.791 1.00 74.75 182 SER A C 1
ATOM 1425 O O . SER A 1 182 ? -1.271 7.931 9.559 1.00 74.75 182 SER A O 1
ATOM 1427 N N . ALA A 1 183 ? -1.264 7.089 7.486 1.00 76.50 183 ALA A N 1
ATOM 1428 C CA . ALA A 1 183 ? -1.920 8.256 6.901 1.00 76.50 183 ALA A CA 1
ATOM 1429 C C . ALA A 1 183 ? -3.358 8.440 7.420 1.00 76.50 183 ALA A C 1
ATOM 1431 O O . ALA A 1 183 ? -3.906 9.548 7.391 1.00 76.50 183 ALA A O 1
ATOM 1432 N N . SER A 1 184 ? -3.956 7.360 7.932 1.00 80.56 184 SER A N 1
ATOM 1433 C CA . SER A 1 184 ? -5.287 7.340 8.538 1.00 80.56 184 SER A CA 1
ATOM 1434 C C . SER A 1 184 ? -5.291 7.666 10.037 1.00 80.56 184 SER A C 1
ATOM 1436 O O . SER A 1 184 ? -6.359 7.640 10.656 1.00 80.56 184 SER A O 1
ATOM 1438 N N . TYR A 1 185 ? -4.138 7.998 10.631 1.00 82.38 185 TYR A N 1
ATOM 1439 C CA . TYR A 1 185 ? -4.032 8.427 12.026 1.00 82.38 185 TYR A CA 1
ATOM 1440 C C . TYR A 1 185 ? -4.558 9.862 12.217 1.00 82.38 185 TYR A C 1
ATOM 1442 O O . TYR A 1 185 ? -3.810 10.825 12.370 1.00 82.38 185 TYR A O 1
ATOM 1450 N N . GLN A 1 186 ? -5.886 10.010 12.169 1.00 82.12 186 GLN A N 1
ATOM 1451 C CA . GLN A 1 186 ? -6.594 11.284 12.308 1.00 82.12 186 GLN A CA 1
ATOM 1452 C C . GLN A 1 186 ? -7.763 11.170 13.281 1.00 82.12 186 GLN A C 1
ATOM 1454 O O . GLN A 1 186 ? -8.561 10.235 13.196 1.00 82.12 186 GLN A O 1
ATOM 1459 N N . ALA A 1 187 ? -7.902 12.168 14.157 1.00 84.56 187 ALA A N 1
ATOM 1460 C CA . ALA A 1 187 ? -8.937 12.199 15.189 1.00 84.56 187 ALA A CA 1
ATOM 1461 C C . ALA A 1 187 ? -10.355 12.058 14.611 1.00 84.56 187 ALA A C 1
ATOM 1463 O O . ALA A 1 187 ? -11.134 11.259 15.116 1.00 84.56 187 ALA A O 1
ATOM 1464 N N . ASP A 1 188 ? -10.672 12.760 13.519 1.00 86.00 188 ASP A N 1
ATOM 1465 C CA . ASP A 1 188 ? -12.012 12.727 12.917 1.00 86.00 188 ASP A CA 1
ATOM 1466 C C . ASP A 1 188 ? -12.406 11.329 12.423 1.00 86.00 188 ASP A C 1
ATOM 1468 O O . ASP A 1 188 ? -13.552 10.906 12.576 1.00 86.00 188 ASP A O 1
ATOM 1472 N N . LEU A 1 189 ? -11.455 10.589 11.850 1.00 88.81 189 LEU A N 1
ATOM 1473 C CA . LEU A 1 189 ? -11.689 9.225 11.389 1.00 88.81 189 LEU A CA 1
ATOM 1474 C C . LEU A 1 189 ? -11.789 8.241 12.562 1.00 88.81 189 LEU A C 1
ATOM 1476 O O . LEU A 1 189 ? -12.653 7.366 12.546 1.00 88.81 189 LEU A O 1
ATOM 1480 N N . ILE A 1 190 ? -10.945 8.397 13.584 1.00 85.88 190 ILE A N 1
ATOM 1481 C CA . ILE A 1 190 ? -11.004 7.580 14.805 1.00 85.88 190 ILE A CA 1
ATOM 1482 C C . ILE A 1 190 ? -12.355 7.774 15.503 1.00 85.88 190 ILE A C 1
ATOM 1484 O O . ILE A 1 190 ? -13.068 6.802 15.732 1.00 85.88 190 ILE A O 1
ATOM 1488 N N . ASN A 1 191 ? -12.755 9.022 15.751 1.00 87.31 191 ASN A N 1
ATOM 1489 C CA . ASN A 1 191 ? -14.016 9.347 16.417 1.00 87.31 191 ASN A CA 1
ATOM 1490 C C . ASN A 1 191 ? -15.225 8.805 15.645 1.00 87.31 191 ASN A C 1
ATOM 1492 O O . ASN A 1 191 ? -16.111 8.204 16.245 1.00 87.31 191 ASN A O 1
ATOM 1496 N N . ALA A 1 192 ? -15.242 8.939 14.314 1.00 89.38 192 ALA A N 1
ATOM 1497 C CA . ALA A 1 192 ? -16.322 8.390 13.495 1.00 89.38 192 ALA A CA 1
ATOM 1498 C C . ALA A 1 192 ? -16.434 6.859 13.612 1.00 89.38 192 ALA A C 1
ATOM 1500 O O . ALA A 1 192 ? -17.540 6.327 13.649 1.00 89.38 192 ALA A O 1
ATOM 1501 N N . ARG A 1 193 ? -15.311 6.135 13.688 1.00 89.25 193 ARG A N 1
ATOM 1502 C CA . ARG A 1 193 ? -15.319 4.674 13.870 1.00 89.25 193 ARG A CA 1
ATOM 1503 C C . ARG A 1 193 ? -15.839 4.276 15.251 1.00 89.25 193 ARG A C 1
ATOM 1505 O O . ARG A 1 193 ? -16.639 3.347 15.337 1.00 89.25 193 ARG A O 1
ATOM 1512 N N . GLU A 1 194 ? -15.435 4.997 16.297 1.00 87.19 194 GLU A N 1
ATOM 1513 C CA . GLU A 1 194 ? -15.917 4.789 17.671 1.00 87.19 194 GLU A CA 1
ATOM 1514 C C . GLU A 1 194 ? -17.431 5.021 17.781 1.00 87.19 194 GLU A C 1
ATOM 1516 O O . GLU A 1 194 ? -18.159 4.159 18.273 1.00 87.19 194 GLU A O 1
ATOM 1521 N N . GLU A 1 195 ? -17.930 6.144 17.251 1.00 88.88 195 GLU A N 1
ATOM 1522 C CA . GLU A 1 195 ? -19.366 6.464 17.221 1.00 88.88 195 GLU A CA 1
ATOM 1523 C C . GLU A 1 195 ? -20.188 5.395 16.485 1.00 88.88 195 GLU A C 1
ATOM 1525 O O . GLU A 1 195 ? -21.335 5.113 16.835 1.00 88.88 195 GLU A O 1
ATOM 1530 N N . GLU A 1 196 ? -19.599 4.780 15.461 1.00 90.12 196 GLU A N 1
ATOM 1531 C CA . GLU A 1 196 ? -20.227 3.742 14.647 1.00 90.12 196 GLU A CA 1
ATOM 1532 C C . GLU A 1 196 ? -20.069 2.325 15.228 1.00 90.12 196 GLU A C 1
ATOM 1534 O O . GLU A 1 196 ? -20.643 1.375 14.684 1.00 90.12 196 GLU A O 1
ATOM 1539 N N . GLY A 1 197 ? -19.316 2.162 16.322 1.00 88.62 197 GLY A N 1
ATOM 1540 C CA . GLY A 1 197 ? -19.025 0.865 16.936 1.00 88.62 197 GLY A CA 1
ATOM 1541 C C . GLY A 1 197 ? -18.171 -0.053 16.053 1.00 88.62 197 GLY A C 1
ATOM 1542 O O . GLY A 1 197 ? -18.336 -1.276 16.091 1.00 88.62 197 GLY A O 1
ATOM 1543 N N . VAL A 1 198 ? -17.305 0.527 15.219 1.00 92.00 198 VAL A N 1
ATOM 1544 C CA . VAL A 1 198 ? -16.376 -0.198 14.344 1.00 92.00 198 VAL A CA 1
ATOM 1545 C C . VAL A 1 198 ? -15.072 -0.447 15.086 1.00 92.00 198 VAL A C 1
ATOM 1547 O O . VAL A 1 198 ? -14.460 0.478 15.608 1.00 92.00 198 VAL A O 1
ATOM 1550 N N . LEU A 1 199 ? -14.617 -1.699 15.102 1.00 86.06 199 LEU A N 1
ATOM 1551 C CA . LEU A 1 199 ? -13.306 -2.046 15.646 1.00 86.06 199 LEU A CA 1
ATOM 1552 C C . LEU A 1 199 ? -12.226 -1.684 14.627 1.00 86.06 199 LEU A C 1
ATOM 1554 O O . LEU A 1 199 ? -12.379 -1.977 13.444 1.00 86.06 199 LEU A O 1
ATOM 1558 N N . TRP A 1 200 ? -11.126 -1.072 15.056 1.00 86.81 200 TRP A N 1
ATOM 1559 C CA . TRP A 1 200 ? -10.115 -0.581 14.121 1.00 86.81 200 TRP A CA 1
ATOM 1560 C C . TRP A 1 200 ? -8.679 -0.912 14.526 1.00 86.81 200 TRP A C 1
ATOM 1562 O O . TRP A 1 200 ? -8.368 -1.127 15.696 1.00 86.81 200 TRP A O 1
ATOM 1572 N N . ALA A 1 201 ? -7.804 -0.962 13.522 1.00 82.75 201 ALA A N 1
ATOM 1573 C CA . ALA A 1 201 ? -6.359 -1.073 13.669 1.00 82.75 201 ALA A CA 1
ATOM 1574 C C . ALA A 1 201 ? -5.668 -0.058 12.747 1.00 82.75 201 ALA A C 1
ATOM 1576 O O . ALA A 1 201 ? -5.995 0.029 11.562 1.00 82.75 201 ALA A O 1
ATOM 1577 N N . LEU A 1 202 ? -4.720 0.698 13.301 1.00 78.12 202 LEU A N 1
ATOM 1578 C CA . LEU A 1 202 ? -3.950 1.728 12.606 1.00 78.12 202 LEU A CA 1
ATOM 1579 C C . LEU A 1 202 ? -2.466 1.558 12.918 1.00 78.12 202 LEU A C 1
ATOM 1581 O O . LEU A 1 202 ? -2.115 1.293 14.070 1.00 78.12 202 LEU A O 1
ATOM 1585 N N . THR A 1 203 ? -1.607 1.740 11.919 1.00 73.06 203 THR A N 1
ATOM 1586 C CA . THR A 1 203 ? -0.184 1.997 12.166 1.00 73.06 203 THR A CA 1
ATOM 1587 C C . THR A 1 203 ? -0.003 3.468 12.549 1.00 73.06 203 THR A C 1
ATOM 1589 O O . THR A 1 203 ? -0.811 4.316 12.181 1.00 73.06 203 THR A O 1
ATOM 1592 N N . ALA A 1 204 ? 1.004 3.789 13.357 1.00 69.44 204 ALA A N 1
ATOM 1593 C CA . ALA A 1 204 ? 1.282 5.161 13.777 1.00 69.44 204 ALA A CA 1
ATOM 1594 C C . ALA A 1 204 ? 2.786 5.352 13.961 1.00 69.44 204 ALA A C 1
ATOM 1596 O O . ALA A 1 204 ? 3.479 4.434 14.408 1.00 69.44 204 ALA A O 1
ATOM 1597 N N . ASP A 1 205 ? 3.278 6.549 13.645 1.00 67.38 205 ASP A N 1
ATOM 1598 C CA . ASP A 1 205 ? 4.696 6.858 13.780 1.00 67.38 205 ASP A CA 1
ATOM 1599 C C . ASP A 1 205 ? 5.139 6.774 15.239 1.00 67.38 205 ASP A C 1
ATOM 1601 O O . ASP A 1 205 ? 4.509 7.292 16.167 1.00 67.38 205 ASP A O 1
ATOM 1605 N N . GLN A 1 206 ? 6.284 6.133 15.445 1.00 64.62 206 GLN A N 1
ATOM 1606 C CA . GLN A 1 206 ? 6.870 5.984 16.766 1.00 64.62 206 GLN A CA 1
ATOM 1607 C C . GLN A 1 206 ? 7.662 7.225 17.168 1.00 64.62 206 GLN A C 1
ATOM 1609 O O . GLN A 1 206 ? 8.891 7.198 17.308 1.00 64.62 206 GLN A O 1
ATOM 1614 N N . GLU A 1 207 ? 6.963 8.334 17.362 1.00 66.50 207 GLU A N 1
ATOM 1615 C CA . GLU A 1 207 ? 7.589 9.551 17.854 1.00 66.50 207 GLU A CA 1
ATOM 1616 C C . GLU A 1 207 ? 8.156 9.370 19.266 1.00 66.50 207 GLU A C 1
ATOM 1618 O O . GLU A 1 207 ? 7.796 8.448 20.003 1.00 66.50 207 GLU A O 1
ATOM 1623 N N . ARG A 1 208 ? 9.052 10.278 19.679 1.00 67.19 208 ARG A N 1
ATOM 1624 C CA . ARG A 1 208 ? 9.711 10.206 20.992 1.00 67.19 208 ARG A CA 1
ATOM 1625 C C . ARG A 1 208 ? 8.699 10.083 22.133 1.00 67.19 208 ARG A C 1
ATOM 1627 O O . ARG A 1 208 ? 8.918 9.272 23.022 1.00 67.19 208 ARG A O 1
ATOM 1634 N N . ALA A 1 209 ? 7.591 10.822 22.069 1.00 64.31 209 ALA A N 1
ATOM 1635 C CA . ALA A 1 209 ? 6.524 10.766 23.067 1.00 64.31 209 ALA A CA 1
ATOM 1636 C C . ALA A 1 209 ? 5.827 9.395 23.105 1.00 64.31 209 ALA A C 1
ATOM 1638 O O . ALA A 1 209 ? 5.603 8.850 24.184 1.00 64.31 209 ALA A O 1
ATOM 1639 N N . VAL A 1 210 ? 5.553 8.801 21.938 1.00 64.75 210 VAL A N 1
ATOM 1640 C CA . VAL A 1 210 ? 4.985 7.451 21.822 1.00 64.75 210 VAL A CA 1
ATOM 1641 C C . VAL A 1 210 ? 5.980 6.434 22.380 1.00 64.75 210 VAL A C 1
ATOM 1643 O O . VAL A 1 210 ? 5.636 5.672 23.275 1.00 64.75 210 VAL A O 1
ATOM 1646 N N . LYS A 1 211 ? 7.254 6.488 21.968 1.00 68.69 211 LYS A N 1
ATOM 1647 C CA . LYS A 1 211 ? 8.329 5.621 22.485 1.00 68.69 211 LYS A CA 1
ATOM 1648 C C . LYS A 1 211 ? 8.560 5.777 23.988 1.00 68.69 211 LYS A C 1
ATOM 1650 O O . LYS A 1 211 ? 8.862 4.791 24.650 1.00 68.69 211 LYS A O 1
ATOM 1655 N N . GLU A 1 212 ? 8.452 6.980 24.539 1.00 66.81 212 GLU A N 1
ATOM 1656 C CA . GLU A 1 212 ? 8.551 7.226 25.982 1.00 66.81 212 GLU A CA 1
ATOM 1657 C C . GLU A 1 212 ? 7.350 6.633 26.723 1.00 66.81 212 GLU A C 1
ATOM 1659 O O . GLU A 1 212 ? 7.541 5.938 27.720 1.00 66.81 212 GLU A O 1
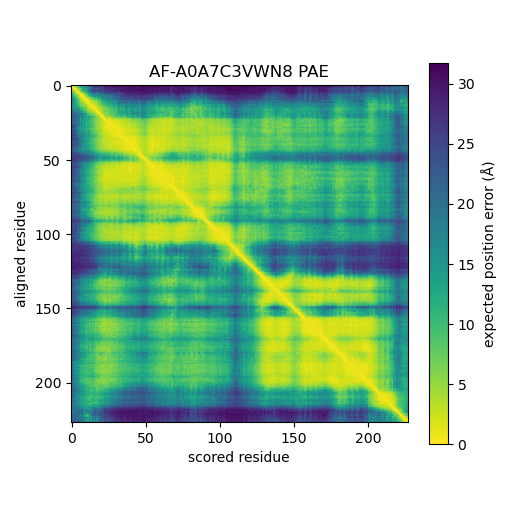ATOM 1664 N N . ALA A 1 213 ? 6.130 6.810 26.206 1.00 64.25 213 ALA A N 1
ATOM 1665 C CA . ALA A 1 213 ? 4.937 6.162 26.748 1.00 64.25 213 ALA A CA 1
ATOM 1666 C C . ALA A 1 213 ? 5.060 4.628 26.717 1.00 64.25 213 ALA A C 1
ATOM 1668 O O . ALA A 1 213 ? 4.738 3.964 27.698 1.00 64.25 213 ALA A O 1
ATOM 1669 N N . ILE A 1 214 ? 5.621 4.081 25.635 1.00 64.69 214 ILE A N 1
ATOM 1670 C CA . ILE A 1 214 ? 5.932 2.656 25.469 1.00 64.69 214 ILE A CA 1
ATOM 1671 C C . ILE A 1 214 ? 7.016 2.172 26.430 1.00 64.69 214 ILE A C 1
ATOM 1673 O O . ILE A 1 214 ? 6.972 1.046 26.897 1.00 64.69 214 ILE A O 1
ATOM 1677 N N . ARG A 1 215 ? 8.037 2.973 26.726 1.00 65.62 215 ARG A N 1
ATOM 1678 C CA . ARG A 1 215 ? 9.102 2.549 27.650 1.00 65.62 215 ARG 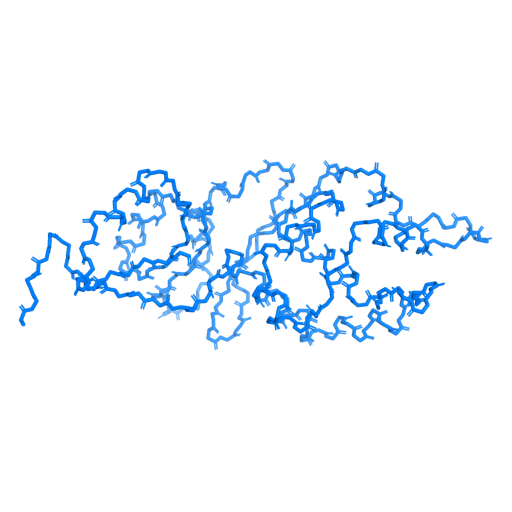A CA 1
ATOM 1679 C C . ARG A 1 215 ? 8.656 2.565 29.105 1.00 65.62 215 ARG A C 1
ATOM 1681 O O . ARG A 1 215 ? 9.155 1.781 29.902 1.00 65.62 215 ARG A O 1
ATOM 1688 N N . ASN A 1 216 ? 7.711 3.436 29.446 1.00 66.06 216 ASN A N 1
ATOM 1689 C CA . ASN A 1 216 ? 7.150 3.546 30.796 1.00 66.06 216 ASN A CA 1
ATOM 1690 C C . ASN A 1 216 ? 6.103 2.466 31.111 1.00 66.06 216 ASN A C 1
ATOM 1692 O O . ASN A 1 216 ? 5.429 2.513 32.138 1.00 66.06 216 ASN A O 1
ATOM 1696 N N . ILE A 1 217 ? 5.975 1.498 30.216 1.00 61.16 217 ILE A N 1
ATOM 1697 C CA . ILE A 1 217 ? 5.046 0.387 30.230 1.00 61.16 217 ILE A CA 1
ATOM 1698 C C . ILE A 1 217 ? 5.837 -0.805 30.861 1.00 61.16 217 ILE A C 1
ATOM 1700 O O . ILE A 1 217 ? 6.701 -1.392 30.213 1.00 61.16 217 ILE A O 1
ATOM 1704 N N . PRO A 1 218 ? 5.676 -1.123 32.172 1.00 51.41 218 PRO A N 1
ATOM 1705 C CA . PRO A 1 218 ? 6.508 -2.109 32.892 1.00 51.41 218 PRO A CA 1
ATOM 1706 C C . PRO A 1 218 ? 6.511 -3.539 32.325 1.00 51.41 218 PRO A C 1
ATOM 1708 O O . PRO A 1 218 ? 5.456 -4.159 32.254 1.00 51.41 218 PRO A O 1
ATOM 1711 N N . GLU A 1 219 ? 7.684 -4.114 32.031 1.00 43.28 219 GLU A N 1
ATOM 1712 C CA . GLU A 1 219 ? 7.831 -5.495 31.529 1.00 43.28 219 GLU A CA 1
ATOM 1713 C C . GLU A 1 219 ? 6.991 -6.522 32.314 1.00 43.28 219 GLU A C 1
ATOM 1715 O O . GLU A 1 219 ? 7.068 -6.626 33.539 1.00 43.28 219 GLU A O 1
ATOM 1720 N N . GLY A 1 220 ? 6.164 -7.287 31.593 1.00 45.25 220 GLY A N 1
ATOM 1721 C CA . GLY A 1 220 ? 5.257 -8.284 32.173 1.00 45.25 220 GLY A CA 1
ATOM 1722 C C . GLY A 1 220 ? 3.855 -7.767 32.511 1.00 45.25 220 GLY A C 1
ATOM 1723 O O . GLY A 1 220 ? 2.955 -8.570 32.765 1.00 45.25 220 GLY A O 1
ATOM 1724 N N . ALA A 1 221 ? 3.609 -6.460 32.438 1.00 39.75 221 ALA A N 1
ATOM 1725 C CA . ALA A 1 221 ? 2.268 -5.988 32.129 1.00 39.75 221 ALA A CA 1
ATOM 1726 C C . ALA A 1 221 ? 2.044 -6.232 30.628 1.00 39.75 221 ALA A C 1
ATOM 1728 O O . ALA A 1 221 ? 2.931 -6.025 29.809 1.00 39.75 221 ALA A O 1
ATOM 1729 N N . GLY A 1 222 ? 0.923 -6.839 30.254 1.00 35.19 222 GLY A N 1
ATOM 1730 C CA . GLY A 1 222 ? 0.657 -7.107 28.843 1.00 35.19 222 GLY A CA 1
ATOM 1731 C C . GLY A 1 222 ? 0.466 -5.775 28.118 1.00 35.19 222 GLY A C 1
ATOM 1732 O O . GLY A 1 222 ? -0.357 -4.993 28.582 1.00 35.19 222 GLY A O 1
ATOM 1733 N N . TYR A 1 223 ? 1.193 -5.523 27.017 1.00 49.81 223 TYR A N 1
ATOM 1734 C CA . TYR A 1 223 ? 1.102 -4.295 26.204 1.00 49.81 223 TYR A CA 1
ATOM 1735 C C . TYR A 1 223 ? 0.905 -4.566 24.698 1.00 49.81 223 TYR A C 1
ATOM 1737 O O . TYR A 1 223 ? 1.783 -5.207 24.146 1.00 49.81 223 TYR A O 1
ATOM 1745 N N . ARG A 1 224 ? -0.184 -4.126 24.020 1.00 39.50 224 ARG A N 1
ATOM 1746 C CA . ARG A 1 224 ? -0.471 -4.313 22.580 1.00 39.50 224 ARG A CA 1
ATOM 1747 C C . ARG A 1 224 ? -0.048 -3.045 21.915 1.00 39.50 224 ARG A C 1
ATOM 1749 O O . ARG A 1 224 ? -0.770 -2.055 21.891 1.00 39.50 224 ARG A O 1
ATOM 1756 N N . LEU A 1 225 ? 1.177 -3.117 21.458 1.00 36.06 225 LEU A N 1
ATOM 1757 C CA . LEU A 1 225 ? 1.820 -2.065 20.750 1.00 36.06 225 LEU A CA 1
ATOM 1758 C C . LEU A 1 225 ? 2.409 -2.688 19.497 1.00 36.06 225 LEU A C 1
ATOM 1760 O O . LEU A 1 225 ? 3.218 -3.610 19.566 1.00 36.06 225 LEU A O 1
ATOM 1764 N N . TRP A 1 226 ? 1.912 -2.206 18.374 1.00 37.38 226 TRP A N 1
ATOM 1765 C CA . TRP A 1 226 ? 2.334 -2.602 17.049 1.00 37.38 226 TRP A CA 1
ATOM 1766 C C . TRP A 1 226 ? 3.517 -1.700 16.684 1.00 37.38 226 TRP A C 1
ATOM 1768 O O . TRP A 1 226 ? 3.330 -0.503 16.457 1.00 37.38 226 TRP A O 1
ATOM 1778 N N . ILE A 1 227 ? 4.728 -2.256 16.787 1.00 33.75 227 ILE A N 1
ATOM 1779 C CA . ILE A 1 227 ? 5.981 -1.640 16.326 1.00 33.75 227 ILE A CA 1
ATOM 1780 C C . ILE A 1 227 ? 6.281 -2.164 14.938 1.00 33.75 227 ILE A C 1
ATOM 1782 O O . ILE A 1 227 ? 6.199 -3.402 14.787 1.00 33.75 227 ILE A O 1
#

Solvent-accessible surface area (backbone atoms only — not comparable to full-atom values): 13667 Å² total; per-residue (Å²): 137,84,83,83,60,104,54,103,70,89,35,51,74,76,89,73,82,71,61,70,64,61,66,53,60,56,51,51,52,48,40,57,73,70,39,46,48,64,50,29,58,69,73,45,76,70,49,97,45,102,84,48,64,54,36,27,52,49,50,50,54,50,53,52,31,34,50,77,48,36,44,42,50,71,47,44,59,56,50,73,81,38,48,69,53,32,57,76,68,70,45,90,66,80,64,52,43,62,65,47,34,57,49,35,50,59,70,23,43,85,89,76,74,39,73,28,49,45,70,66,54,74,49,65,46,92,64,38,51,33,57,47,76,40,66,41,81,94,72,75,38,76,63,37,78,47,79,34,65,52,80,65,54,80,60,63,57,50,49,60,50,53,51,55,37,60,73,60,47,59,89,97,59,78,79,58,66,49,77,49,36,47,55,53,72,41,68,72,41,51,51,54,32,57,78,68,69,31,47,75,48,68,45,67,83,81,43,70,68,53,49,49,58,58,66,73,53,59,91,87,58,60,47,62,63,89,110

Mean predicted aligned error: 12.13 Å